Protein AF-A0A8G2FJB0-F1 (afdb_monomer)

Sequence (206 aa):
MNRFHKLINYAIVIIVVGFVAAAFLWDNKKEPDMSQAVKYEVIDVLNSSVTSRGRAIMEIRIPEFQNYNPEQYAHTAMKAAEVSIEKLRKKYPEENYQALFVRVMAAKDEMIATALYAIDNKGWDGTTGVEWKVETLDGKLPPVEYFQTSDLWIEMRKDYQIPDPVSEGSTMTDEDALRSAIAEQLHIPFDMVHLPIFSLSEYLRK

Secondary structure (DSSP, 8-state):
--SHHHHHHHHHHHHHHHHHHHHHHHTT-----GGGPPP-EEEEEEGGG--TT-EEEEEEE-SS--S--HHHHHHHHHHHHHHHHHHHHHH-GGG---EEEEEEESSSS-EEEEEEEETTS-TTTTSS--SEEEEEESS-PPPHHHHHHHHHHHHHGGGSEEE-TTSTT-EEE-HHHHHHHHHHHHT--GGG-----PPEEE----

Radius of gyration: 24.96 Å; Cα contacts (8 Å, |Δi|>4): 324; chains: 1; bounding box: 68×38×80 Å

Nearest PDB structures (foldseek):
  8kck-assembly1_A-2  TM=4.836E-01  e=7.401E-02  synthetic construct
  8k8g-assembly1_A-2  TM=4.834E-01  e=7.401E-02  synthetic construct
  4rpa-assembly1_A  TM=4.421E-01  e=3.153E-01  Staphylococcus aureus
  5trc-assembly2_B  TM=4.890E-01  e=2.961E-01  Saccharomyces cerevisiae S288C
  8ouw-assembly1_E  TM=5.747E-01  e=1.262E+00  Caenorhabditis elegans

pLDDT: mean 78.39, std 16.46, range [32.5, 96.19]

Mean pred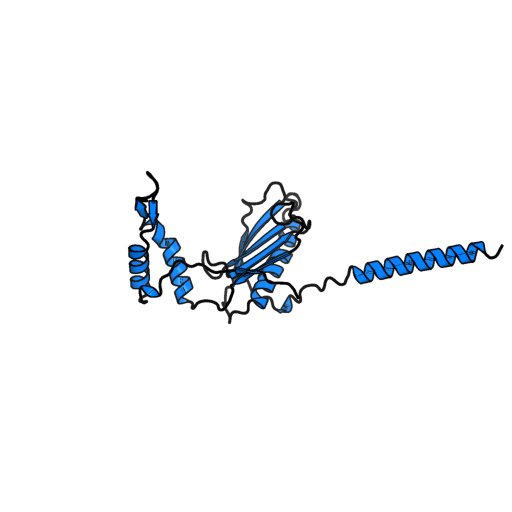icted aligned error: 12.52 Å

Foldseek 3Di:
DPPVVVVVVVVVVVVVVVVVVVVVVVPPPPDPPLVLAADKAWPDWPPVPLDLQQETETEIERPDDDWDDQVRVQSNQVVCFVVVQVVCCVVCVPSVHQKYKYFYDHAPPRGFKIKIAGNPCCTPVNNHNHRIWMWGFPDGDDDPLQNQLQVQCVVCQVVQWDDDPVDPPDTDGPLQVSLVVSCVVSVHDSVSRDHDDTDIDTDDDD

Organism: NCBI:txid126333

Solvent-accessible surface area (backbone atoms only — not comparable to full-atom values): 11729 Å² total; per-residue (Å²): 141,76,63,69,65,54,54,54,53,52,53,53,52,52,53,53,54,50,51,53,51,51,53,61,65,64,68,65,67,73,70,75,80,61,85,55,34,62,76,70,42,81,76,45,69,46,65,93,48,51,44,104,72,12,31,35,42,34,36,31,35,51,86,74,85,65,86,78,47,55,64,32,46,38,37,27,24,46,51,50,28,57,57,47,52,53,50,44,40,71,74,42,61,87,58,53,67,34,28,29,38,25,38,33,30,80,39,92,84,43,61,46,20,32,12,39,39,12,80,76,34,18,31,92,85,64,70,47,86,31,42,71,50,38,27,18,42,61,84,72,74,74,60,72,68,52,47,53,47,38,46,49,47,70,72,47,47,79,82,32,62,38,78,31,93,89,39,91,97,43,67,38,67,41,57,68,64,46,29,48,54,52,17,62,76,69,73,46,61,53,89,74,49,63,87,80,77,75,59,68,39,79,55,79,87,127

Structure (mmCIF, N/CA/C/O backbone):
data_AF-A0A8G2FJB0-F1
#
_entry.id   AF-A0A8G2FJB0-F1
#
loop_
_atom_site.group_PDB
_atom_site.id
_atom_site.type_symbol
_atom_site.label_atom_id
_atom_site.label_alt_id
_atom_site.label_comp_id
_atom_site.label_asym_id
_atom_site.label_entity_id
_atom_site.label_seq_id
_atom_site.pdbx_PDB_ins_code
_atom_site.Cartn_x
_atom_site.Cartn_y
_atom_site.Cartn_z
_atom_site.occupancy
_atom_site.B_iso_or_equiv
_atom_site.auth_seq_id
_atom_site.auth_comp_id
_atom_site.auth_asym_id
_atom_site.auth_atom_id
_atom_site.pdbx_PDB_model_num
ATOM 1 N N . MET A 1 1 ? -48.711 -14.911 51.814 1.00 57.00 1 MET A N 1
ATOM 2 C CA . MET A 1 1 ? -47.525 -14.104 51.439 1.00 57.00 1 MET A CA 1
ATOM 3 C C . MET A 1 1 ? -46.409 -14.908 50.726 1.00 57.00 1 MET A C 1
ATOM 5 O O . MET A 1 1 ? -45.252 -14.592 50.914 1.00 57.00 1 MET A O 1
ATOM 9 N N . ASN A 1 2 ? -46.695 -15.891 49.844 1.00 57.78 2 ASN A N 1
ATOM 10 C CA . ASN A 1 2 ? -45.633 -16.796 49.321 1.00 57.78 2 ASN A CA 1
ATOM 11 C C . ASN A 1 2 ? -45.546 -16.993 47.791 1.00 57.78 2 ASN A C 1
ATOM 13 O O . ASN A 1 2 ? -44.699 -17.750 47.324 1.00 57.78 2 ASN A O 1
ATOM 17 N N . ARG A 1 3 ? -46.392 -16.334 46.986 1.00 53.81 3 ARG A N 1
ATOM 18 C CA . ARG A 1 3 ? -46.350 -16.463 45.510 1.00 53.81 3 ARG A CA 1
ATOM 19 C C . ARG A 1 3 ? -45.661 -15.290 44.808 1.00 53.81 3 ARG A C 1
ATOM 21 O O . ARG A 1 3 ? -44.981 -15.503 43.813 1.00 53.81 3 ARG A O 1
ATOM 28 N N . PHE A 1 4 ? -45.747 -14.087 45.377 1.00 50.66 4 PHE A N 1
ATOM 29 C CA . PHE A 1 4 ? -45.145 -12.878 44.803 1.00 50.66 4 PHE A CA 1
ATOM 30 C C . PHE A 1 4 ? -43.606 -12.888 44.848 1.00 50.66 4 PHE A C 1
ATOM 32 O O . PHE A 1 4 ? -42.959 -12.517 43.878 1.00 50.66 4 PHE A O 1
ATOM 39 N N . HIS A 1 5 ? -43.013 -13.414 45.925 1.00 54.75 5 HIS A N 1
ATOM 40 C CA . HIS A 1 5 ? -41.552 -13.509 46.061 1.00 54.75 5 HIS A CA 1
ATOM 41 C C . HIS A 1 5 ? -40.928 -14.532 45.098 1.00 54.75 5 HIS A C 1
ATOM 43 O O . HIS A 1 5 ? -39.821 -14.328 44.611 1.00 54.75 5 HIS A O 1
ATOM 49 N N . LYS A 1 6 ? -41.650 -15.612 44.761 1.00 53.09 6 LYS A N 1
ATOM 50 C CA . LYS A 1 6 ? -41.173 -16.588 43.768 1.00 53.09 6 LYS A CA 1
ATOM 51 C C . LYS A 1 6 ? -41.123 -15.987 42.363 1.00 53.09 6 LYS A C 1
ATOM 53 O O . LYS A 1 6 ? -40.142 -16.200 41.665 1.00 53.09 6 LYS A O 1
ATOM 58 N N . LEU A 1 7 ? -42.133 -15.207 41.973 1.00 54.00 7 LEU A N 1
ATOM 59 C CA . LEU A 1 7 ? -42.182 -14.544 40.663 1.00 54.00 7 LEU A CA 1
ATOM 60 C C . LEU A 1 7 ? -41.043 -13.533 40.466 1.00 54.00 7 LEU A C 1
ATOM 62 O O . LEU A 1 7 ? -40.448 -13.500 39.392 1.00 54.00 7 LEU A O 1
ATOM 66 N N . ILE A 1 8 ? -40.687 -12.780 41.510 1.00 57.28 8 ILE A N 1
ATOM 67 C CA . ILE A 1 8 ? -39.559 -11.836 41.463 1.00 57.28 8 ILE A CA 1
ATOM 68 C C . ILE A 1 8 ? -38.226 -12.585 41.308 1.00 57.28 8 ILE A C 1
ATOM 70 O O . ILE A 1 8 ? -37.409 -12.207 40.471 1.00 57.28 8 ILE A O 1
ATOM 74 N N . ASN A 1 9 ? -38.032 -13.698 42.024 1.00 54.91 9 ASN A N 1
ATOM 75 C CA . ASN A 1 9 ? -36.812 -14.498 41.888 1.00 54.91 9 ASN A CA 1
ATOM 76 C C . ASN A 1 9 ? -36.664 -15.121 40.490 1.00 54.91 9 ASN A C 1
ATOM 78 O O . ASN A 1 9 ? -35.561 -15.124 39.951 1.00 54.91 9 ASN A O 1
ATOM 82 N N . TYR A 1 10 ? -37.749 -15.593 39.863 1.00 55.00 10 TYR A N 1
ATOM 83 C CA . TYR A 1 10 ? -37.674 -16.105 38.488 1.00 55.00 10 TYR A CA 1
ATOM 84 C C . TYR A 1 10 ? -37.371 -15.001 37.466 1.00 55.00 10 TYR A C 1
ATOM 86 O O . TYR A 1 10 ? -36.574 -15.226 36.559 1.00 55.00 10 TYR A O 1
ATOM 94 N N . ALA A 1 11 ? -37.943 -13.803 37.630 1.00 56.12 11 ALA A N 1
ATOM 95 C CA . ALA A 1 11 ? -37.675 -12.678 36.733 1.00 56.12 11 ALA A CA 1
ATOM 96 C C . ALA A 1 11 ? -36.209 -12.211 36.806 1.00 56.12 11 ALA A C 1
ATOM 98 O O . ALA A 1 11 ? -35.590 -11.972 35.772 1.00 56.12 11 ALA A O 1
ATOM 99 N N . ILE A 1 12 ? -35.626 -12.154 38.009 1.00 57.88 12 ILE A N 1
ATOM 100 C CA . ILE A 1 12 ? -34.218 -11.771 38.196 1.00 57.88 12 ILE A CA 1
ATOM 101 C C . ILE A 1 12 ? -33.280 -12.824 37.591 1.00 57.88 12 ILE A C 1
ATOM 103 O O . ILE A 1 12 ? -32.333 -12.464 36.897 1.00 57.88 12 ILE A O 1
ATOM 107 N N . VAL A 1 13 ? -33.562 -14.118 37.778 1.00 56.19 13 VAL A N 1
ATOM 108 C CA . VAL A 1 13 ? -32.739 -15.193 37.193 1.00 56.19 13 VAL A CA 1
ATOM 109 C C . VAL A 1 13 ? -32.775 -15.154 35.662 1.00 56.19 13 VAL A C 1
ATOM 111 O O . VAL A 1 13 ? -31.731 -15.302 35.036 1.00 56.19 13 VAL A O 1
ATOM 114 N N . ILE A 1 14 ? -33.931 -14.886 35.047 1.00 58.00 14 ILE A N 1
ATOM 115 C CA . ILE A 1 14 ? -34.043 -14.789 33.581 1.00 58.00 14 ILE A CA 1
ATOM 116 C C . ILE A 1 14 ? -33.269 -13.576 33.040 1.00 58.00 14 ILE A C 1
ATOM 118 O O . ILE A 1 14 ? -32.595 -13.698 32.019 1.00 58.00 14 ILE A O 1
ATOM 122 N N . ILE A 1 15 ? -33.301 -12.432 33.733 1.00 56.12 15 ILE A N 1
ATOM 123 C CA . ILE A 1 15 ? -32.548 -11.233 33.325 1.00 56.12 15 ILE A CA 1
ATOM 124 C C . ILE A 1 15 ? -31.036 -11.467 33.457 1.00 56.12 15 ILE A C 1
ATOM 126 O O . ILE A 1 15 ? -30.287 -11.123 32.546 1.00 56.12 15 ILE A O 1
ATOM 130 N N . VAL A 1 16 ? -30.581 -12.100 34.543 1.00 53.75 16 VAL A N 1
ATOM 131 C CA . VAL A 1 16 ? -29.152 -12.391 34.752 1.00 53.75 16 VAL A CA 1
ATOM 132 C C . VAL A 1 16 ? -28.643 -13.422 33.740 1.00 53.75 16 VAL A C 1
ATOM 134 O O . VAL A 1 16 ? -27.590 -13.214 33.145 1.00 53.75 16 VAL A O 1
ATOM 137 N N . VAL A 1 17 ? -29.400 -14.490 33.464 1.00 53.88 17 VAL A N 1
ATOM 138 C CA . VAL A 1 17 ? -29.017 -15.490 32.449 1.00 53.88 17 VAL A CA 1
ATOM 139 C C . VAL A 1 17 ? -29.047 -14.892 31.035 1.00 53.88 17 VAL A C 1
ATOM 141 O O . VAL A 1 17 ? -28.156 -15.183 30.239 1.00 53.88 17 VAL A O 1
ATOM 144 N N . GLY A 1 18 ? -30.000 -14.001 30.735 1.00 45.66 18 GLY A N 1
ATOM 145 C CA . GLY A 1 18 ? -30.056 -13.273 29.464 1.00 45.66 18 GLY A CA 1
ATOM 146 C C . GLY A 1 18 ? -28.860 -12.340 29.245 1.00 45.66 18 GLY A C 1
ATOM 147 O O . GLY A 1 18 ? -28.299 -12.317 28.151 1.00 45.66 18 GLY A O 1
ATOM 148 N N . PHE A 1 19 ? -28.411 -11.630 30.286 1.00 47.44 19 PHE A N 1
ATOM 149 C CA . PHE A 1 19 ? -27.216 -10.779 30.214 1.00 47.44 19 PHE A CA 1
ATOM 150 C C . PHE A 1 19 ? -25.917 -11.584 30.104 1.00 47.44 19 PHE A C 1
ATOM 152 O O . PHE A 1 19 ? -25.032 -11.198 29.345 1.00 47.44 19 PHE A O 1
ATOM 159 N N . VAL A 1 20 ? -25.805 -12.720 30.801 1.00 49.31 20 VAL A N 1
ATOM 160 C CA . VAL A 1 20 ? -24.622 -13.592 30.701 1.00 49.31 20 VAL A CA 1
ATOM 161 C C . VAL A 1 20 ? -24.537 -14.248 29.319 1.00 49.31 20 VAL A C 1
ATOM 163 O O . VAL A 1 20 ? -23.447 -14.331 28.763 1.00 49.31 20 VAL A O 1
ATOM 166 N N . ALA A 1 21 ? -25.666 -14.634 28.712 1.00 45.72 21 ALA A N 1
ATOM 167 C CA . ALA A 1 21 ? -25.692 -15.167 27.347 1.00 45.72 21 ALA A CA 1
ATOM 168 C C . ALA A 1 21 ? -25.385 -14.096 26.282 1.00 45.72 21 ALA A C 1
ATOM 170 O O . ALA A 1 21 ? -24.687 -14.387 25.313 1.00 45.72 21 ALA A O 1
ATOM 171 N N . ALA A 1 22 ? -25.847 -12.854 26.470 1.00 44.72 22 ALA A N 1
ATOM 172 C CA . ALA A 1 22 ? -25.508 -11.739 25.583 1.00 44.72 22 ALA A CA 1
ATOM 173 C C . ALA A 1 22 ? -24.030 -11.325 25.704 1.00 44.72 22 ALA A C 1
ATOM 175 O O . ALA A 1 22 ? -23.411 -11.012 24.691 1.00 44.72 22 ALA A O 1
ATOM 176 N N . ALA A 1 23 ? -23.440 -11.392 26.903 1.00 44.47 23 ALA A N 1
ATOM 177 C CA . ALA A 1 23 ? -22.007 -11.173 27.106 1.00 44.47 23 ALA A CA 1
ATOM 178 C C . ALA A 1 23 ? -21.159 -12.296 26.479 1.00 44.47 23 ALA A C 1
ATOM 180 O O . ALA A 1 23 ? -20.165 -12.010 25.822 1.00 44.47 23 ALA A O 1
ATOM 181 N N . PHE A 1 24 ? -21.594 -13.559 26.579 1.00 40.88 24 PHE A N 1
ATOM 182 C CA . PHE A 1 24 ? -20.915 -14.694 25.934 1.00 40.88 24 PHE A CA 1
ATOM 183 C C . PHE A 1 24 ? -21.037 -14.705 24.401 1.00 40.88 24 PHE A C 1
ATOM 185 O O . PHE A 1 24 ? -20.189 -15.277 23.719 1.00 40.88 24 PHE A O 1
ATOM 192 N N . LEU A 1 25 ? -22.087 -14.092 23.845 1.00 42.47 25 LEU A N 1
ATOM 193 C CA . LEU A 1 25 ? -22.261 -13.948 22.395 1.00 42.47 25 LEU A CA 1
ATOM 194 C C . LEU A 1 25 ? -21.561 -12.706 21.825 1.00 42.47 25 LEU A C 1
ATOM 196 O O . LEU A 1 25 ? -21.308 -12.672 20.623 1.00 42.47 25 LEU A O 1
ATOM 200 N N . TRP A 1 26 ? -21.207 -11.720 22.657 1.00 38.34 26 TRP A N 1
ATOM 201 C CA . TRP A 1 26 ? -20.423 -10.556 22.226 1.00 38.34 26 TRP A CA 1
ATOM 202 C C . TRP A 1 26 ? -18.913 -10.849 22.188 1.00 38.34 26 TRP A C 1
ATOM 204 O O . TRP A 1 26 ? -18.203 -10.290 21.356 1.00 38.34 26 TRP A O 1
ATOM 214 N N . ASP A 1 27 ? -18.433 -11.780 23.015 1.00 33.34 27 ASP A N 1
ATOM 215 C CA . ASP A 1 27 ? -16.999 -12.084 23.164 1.00 33.34 27 ASP A CA 1
ATOM 216 C C . ASP A 1 27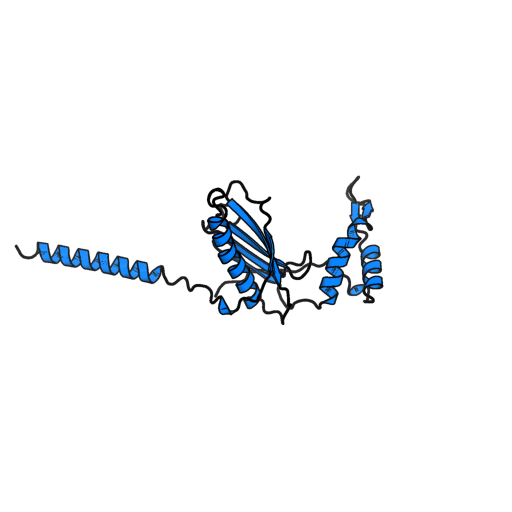 ? -16.456 -13.130 22.167 1.00 33.34 27 ASP A C 1
ATOM 218 O O . ASP A 1 27 ? -15.333 -13.607 22.281 1.00 33.34 27 ASP A O 1
ATOM 222 N N . ASN A 1 28 ? -17.244 -13.486 21.147 1.00 32.50 28 ASN A N 1
ATOM 223 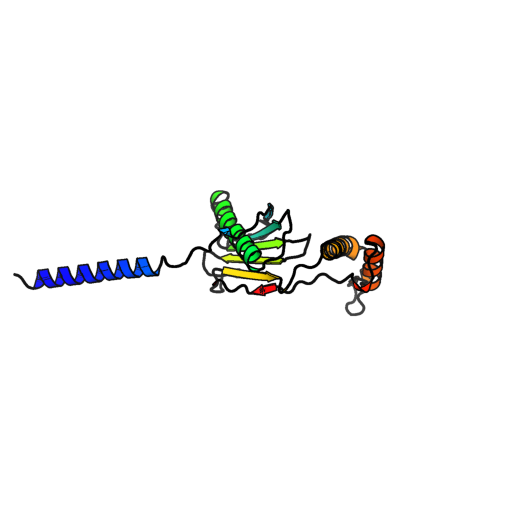C CA . ASN A 1 28 ? -16.823 -14.379 20.060 1.00 32.50 28 ASN A CA 1
ATOM 224 C C . ASN A 1 28 ? -16.436 -13.632 18.774 1.00 32.50 28 ASN A C 1
ATOM 226 O O . ASN A 1 28 ? -16.431 -14.216 17.687 1.00 32.50 28 ASN A O 1
ATOM 230 N N . LYS A 1 29 ? -16.030 -12.360 18.866 1.00 38.88 29 LYS A N 1
ATOM 231 C CA . LYS A 1 29 ? -15.074 -11.845 17.881 1.00 38.88 29 LYS A CA 1
ATOM 232 C C . LYS A 1 29 ? -13.750 -12.533 18.199 1.00 38.88 29 LYS A C 1
ATOM 234 O O . LYS A 1 29 ? -12.984 -12.016 18.996 1.00 38.88 29 LYS A O 1
ATOM 239 N N . LYS A 1 30 ? -13.499 -13.711 17.607 1.00 38.78 30 LYS A N 1
ATOM 240 C CA . LYS A 1 30 ? -12.151 -14.296 17.576 1.00 38.78 30 LYS A CA 1
ATOM 241 C C . LYS A 1 30 ? -11.201 -13.175 17.172 1.00 38.78 30 LYS A C 1
ATOM 243 O O . LYS A 1 30 ? -11.254 -12.739 16.018 1.00 38.78 30 LYS A O 1
ATOM 248 N N . GLU A 1 31 ? -10.405 -12.664 18.108 1.00 40.22 31 GLU A N 1
ATOM 249 C CA . GLU A 1 31 ? -9.279 -11.802 17.769 1.00 40.22 31 GLU A CA 1
ATOM 250 C C . GLU A 1 31 ? -8.509 -12.520 16.654 1.00 40.22 31 GLU A C 1
ATOM 252 O O . GLU A 1 31 ? -8.389 -13.752 16.704 1.00 40.22 31 GLU A O 1
ATOM 257 N N . PRO A 1 32 ? -8.098 -11.819 15.582 1.00 42.91 32 PRO A N 1
ATOM 258 C CA . PRO A 1 32 ? -7.323 -12.474 14.543 1.00 42.91 32 PRO A CA 1
ATOM 259 C C . PRO A 1 32 ? -6.128 -13.135 15.229 1.00 42.91 32 PRO A C 1
ATOM 261 O O . PRO A 1 32 ? -5.491 -12.509 16.075 1.00 42.91 32 PRO A O 1
ATOM 264 N N . ASP A 1 33 ? -5.824 -14.386 14.898 1.00 48.72 33 ASP A N 1
ATOM 265 C CA . ASP A 1 33 ? -4.578 -14.994 15.348 1.00 48.72 33 ASP A CA 1
ATOM 266 C C . ASP A 1 33 ? -3.418 -14.242 14.669 1.00 48.72 33 ASP A C 1
ATOM 268 O O . ASP A 1 33 ? -2.990 -14.542 13.557 1.00 48.72 33 ASP A O 1
ATOM 272 N N . MET A 1 34 ? -2.958 -13.173 15.322 1.00 53.06 34 MET A N 1
ATOM 273 C CA . MET A 1 34 ? -1.924 -12.256 14.837 1.00 53.06 34 MET A CA 1
ATOM 274 C C . MET A 1 34 ? -0.517 -12.874 14.892 1.00 53.06 34 MET A C 1
ATOM 276 O O . MET A 1 34 ? 0.471 -12.176 14.623 1.00 53.06 34 MET A O 1
ATOM 280 N N . SER A 1 35 ? -0.403 -14.158 15.260 1.00 58.19 35 SER A N 1
ATOM 281 C CA . SER A 1 35 ? 0.860 -14.905 15.285 1.00 58.19 35 SER A CA 1
ATOM 282 C C . SER A 1 35 ? 1.475 -15.083 13.894 1.00 58.19 35 SER A C 1
ATOM 284 O O . SER A 1 35 ? 2.678 -15.314 13.790 1.00 58.19 35 SER A O 1
ATOM 286 N N . GLN A 1 36 ? 0.680 -14.905 12.833 1.00 71.56 36 GLN A N 1
ATOM 287 C CA . GLN A 1 36 ? 1.120 -15.051 11.445 1.00 71.56 36 GLN A CA 1
ATOM 288 C C . GLN A 1 36 ? 1.641 -13.760 10.792 1.00 71.56 36 GLN A C 1
ATOM 290 O O . GLN A 1 36 ? 2.127 -13.806 9.663 1.00 71.56 36 GLN A O 1
ATOM 295 N N . ALA A 1 37 ? 1.556 -12.609 11.468 1.00 77.75 37 ALA A N 1
ATOM 296 C CA . ALA A 1 37 ? 2.054 -11.347 10.923 1.00 77.75 37 ALA A CA 1
ATOM 297 C C . ALA A 1 37 ? 3.590 -11.341 10.819 1.00 77.75 37 ALA A C 1
ATOM 299 O O . ALA A 1 37 ? 4.287 -11.683 11.780 1.00 77.75 37 ALA A O 1
ATOM 300 N N . VAL A 1 38 ? 4.121 -10.880 9.686 1.00 84.00 38 VAL A N 1
ATOM 301 C CA . VAL A 1 38 ? 5.566 -10.723 9.481 1.00 84.00 38 VAL A CA 1
ATOM 302 C C . VAL A 1 38 ? 6.078 -9.421 10.102 1.00 84.00 38 VAL A C 1
ATOM 304 O O . VAL A 1 38 ? 5.313 -8.515 10.445 1.00 84.00 38 VAL A O 1
ATOM 307 N N . LYS A 1 39 ? 7.399 -9.322 10.283 1.00 83.88 39 LYS A N 1
ATOM 308 C CA . LYS A 1 39 ? 8.048 -8.101 10.774 1.00 83.88 39 LYS A CA 1
ATOM 309 C C . LYS A 1 39 ? 7.923 -6.990 9.724 1.00 83.88 39 LYS A C 1
ATOM 311 O O . LYS A 1 39 ? 8.148 -7.232 8.544 1.00 83.88 39 LYS A O 1
ATOM 316 N N . TYR A 1 40 ? 7.614 -5.777 10.170 1.00 85.19 40 TYR A N 1
ATOM 317 C CA . TYR A 1 40 ? 7.467 -4.603 9.313 1.00 85.19 40 TYR A CA 1
ATOM 318 C C . TYR A 1 40 ? 8.079 -3.357 9.961 1.00 85.19 40 TYR A C 1
ATOM 320 O O . TYR A 1 40 ? 8.291 -3.302 11.176 1.00 85.19 40 TYR A O 1
ATOM 328 N N . GLU A 1 41 ? 8.329 -2.352 9.133 1.00 85.69 41 GLU A N 1
ATOM 329 C CA . GLU A 1 41 ? 8.808 -1.024 9.501 1.00 85.69 41 GLU A CA 1
ATOM 330 C C . GLU A 1 41 ? 7.781 0.015 9.056 1.00 85.69 41 GLU A C 1
ATOM 332 O O . GLU A 1 41 ? 7.192 -0.107 7.985 1.00 85.69 41 GLU A O 1
ATOM 337 N N . VAL A 1 42 ? 7.539 1.036 9.876 1.00 84.31 42 VAL A N 1
ATOM 338 C CA . VAL A 1 42 ? 6.677 2.158 9.482 1.00 84.31 42 VAL A CA 1
ATOM 339 C C . VAL A 1 42 ? 7.527 3.126 8.667 1.00 84.31 42 VAL A C 1
ATOM 341 O O . VAL A 1 42 ? 8.508 3.648 9.195 1.00 84.31 42 VAL A O 1
ATOM 344 N N . ILE A 1 43 ? 7.168 3.333 7.399 1.00 80.62 43 ILE A N 1
ATOM 345 C CA . ILE A 1 43 ? 7.877 4.248 6.492 1.00 80.62 43 ILE A CA 1
ATOM 346 C C . ILE A 1 43 ? 7.382 5.667 6.734 1.00 80.62 43 ILE A C 1
ATOM 348 O O . ILE A 1 43 ? 8.176 6.582 6.938 1.00 80.62 43 ILE A O 1
ATOM 352 N N . ASP A 1 44 ? 6.061 5.824 6.722 1.00 78.06 44 ASP A N 1
ATOM 353 C CA . ASP A 1 44 ? 5.418 7.118 6.841 1.00 78.06 44 ASP A CA 1
ATOM 354 C C . ASP A 1 44 ? 4.049 6.982 7.510 1.00 78.06 44 ASP A C 1
ATOM 356 O O . ASP A 1 44 ? 3.337 5.981 7.369 1.00 78.06 44 ASP A O 1
ATOM 360 N N . VAL A 1 45 ? 3.682 8.019 8.250 1.00 70.00 45 VAL A N 1
ATOM 361 C CA . VAL A 1 45 ? 2.325 8.233 8.736 1.00 70.00 45 VAL A CA 1
ATOM 362 C C . VAL A 1 45 ? 1.902 9.571 8.164 1.00 70.00 45 VAL A C 1
ATOM 364 O O . VAL A 1 45 ? 2.274 10.630 8.676 1.00 70.00 45 VAL A O 1
ATOM 367 N N . LEU A 1 46 ? 1.121 9.516 7.088 1.00 64.75 46 LEU A N 1
ATOM 368 C CA . LEU A 1 46 ? 0.646 10.691 6.374 1.00 64.75 46 LEU A CA 1
ATOM 369 C C . LEU A 1 46 ? -0.437 11.395 7.205 1.00 64.75 46 LEU A C 1
ATOM 371 O O . LEU A 1 46 ? -1.638 11.298 6.936 1.00 64.75 46 LEU A O 1
ATOM 375 N N . ASN A 1 47 ? 0.004 12.152 8.213 1.00 58.00 47 ASN A N 1
ATOM 376 C CA . ASN A 1 47 ? -0.839 13.018 9.043 1.00 58.00 47 ASN A CA 1
ATOM 377 C C . ASN A 1 47 ? -1.513 14.134 8.228 1.00 58.00 47 ASN A C 1
ATOM 379 O O . ASN A 1 47 ? -2.539 14.665 8.640 1.00 58.00 47 ASN A O 1
ATOM 383 N N . SER A 1 48 ? -0.983 14.458 7.044 1.00 45.16 48 SER A N 1
ATOM 384 C CA . SER A 1 48 ? -1.570 15.417 6.096 1.00 45.16 48 SER A CA 1
ATOM 385 C C . SER A 1 48 ? -2.952 15.003 5.573 1.00 45.16 48 SER A C 1
ATOM 387 O O . SER A 1 48 ? -3.624 15.800 4.921 1.00 45.16 48 SER A O 1
ATOM 389 N N . SER A 1 49 ? -3.388 13.777 5.878 1.00 50.69 49 SER A N 1
ATOM 390 C CA . SER A 1 49 ? -4.688 13.231 5.509 1.00 50.69 49 SER A CA 1
ATOM 391 C C . SER A 1 49 ? -5.624 12.985 6.689 1.00 50.69 49 SER A C 1
ATOM 393 O O . SER A 1 49 ? -6.675 12.397 6.446 1.00 50.69 49 SER A O 1
ATOM 395 N N . VAL A 1 50 ? -5.309 13.442 7.920 1.00 59.66 50 VAL A N 1
ATOM 396 C CA . VAL A 1 50 ? -6.296 13.451 9.017 1.00 59.66 50 VAL A CA 1
ATOM 397 C C . VAL A 1 50 ? -7.442 14.347 8.589 1.00 59.66 50 VAL A C 1
ATOM 399 O O . VAL A 1 50 ? -7.424 15.568 8.728 1.00 59.66 50 VAL A O 1
ATOM 402 N N . THR A 1 51 ? -8.442 13.721 7.976 1.00 62.41 51 THR A N 1
ATOM 403 C CA . THR A 1 51 ? -9.664 14.412 7.595 1.00 62.41 51 THR A CA 1
ATOM 404 C C . THR A 1 51 ? -10.258 15.021 8.860 1.00 62.41 51 THR A C 1
ATOM 406 O O . THR A 1 51 ? -10.013 14.535 9.963 1.00 62.41 51 THR A O 1
ATOM 409 N N . SER A 1 52 ? -11.142 16.006 8.729 1.00 64.31 52 SER A N 1
ATOM 410 C CA . SER A 1 52 ? -11.935 16.517 9.863 1.00 64.31 52 SER A CA 1
ATOM 411 C C . SER A 1 52 ? -12.724 15.435 10.625 1.00 64.31 52 SER A C 1
ATOM 413 O O . SER A 1 52 ? -13.357 15.714 11.638 1.00 64.31 52 SER A O 1
ATOM 415 N N . ARG A 1 53 ? -12.707 14.192 10.133 1.00 74.19 53 ARG A N 1
ATOM 416 C CA . ARG A 1 53 ? -13.322 13.012 10.719 1.00 74.19 53 ARG A CA 1
ATOM 417 C C . ARG A 1 53 ? -12.312 12.125 11.473 1.00 74.19 53 ARG A C 1
ATOM 419 O O . ARG A 1 53 ? -12.731 11.111 12.010 1.00 74.19 53 ARG A O 1
ATOM 426 N N . GLY A 1 54 ? -11.015 12.430 11.525 1.00 85.19 54 GLY A N 1
ATOM 427 C CA . GLY A 1 54 ? -10.030 11.608 12.244 1.00 85.19 54 GLY A CA 1
ATOM 428 C C . GLY A 1 54 ? -9.651 10.320 11.502 1.00 85.19 54 GLY A C 1
ATOM 429 O O . GLY A 1 54 ? -9.610 9.247 12.099 1.00 85.19 54 GLY A O 1
ATOM 430 N N . ARG A 1 55 ? -9.454 10.375 10.181 1.00 88.25 55 ARG A N 1
ATOM 431 C CA . ARG A 1 55 ? -9.031 9.211 9.377 1.00 88.25 55 ARG A CA 1
ATOM 432 C C . ARG A 1 55 ? -7.628 9.429 8.849 1.00 88.25 55 ARG A C 1
ATOM 434 O O . ARG A 1 55 ? -7.416 10.473 8.259 1.00 88.25 55 ARG A O 1
ATOM 441 N N . ALA A 1 56 ? -6.714 8.486 9.039 1.00 88.44 56 ALA A N 1
ATOM 442 C CA . ALA A 1 56 ? -5.311 8.638 8.648 1.00 88.44 56 ALA A CA 1
ATOM 443 C C . ALA A 1 56 ? -4.861 7.554 7.664 1.00 88.44 56 ALA A C 1
ATOM 445 O O . ALA A 1 56 ? -5.439 6.467 7.629 1.00 88.44 56 ALA A O 1
ATOM 446 N N . ILE A 1 57 ? -3.805 7.841 6.901 1.00 90.50 57 ILE A N 1
ATOM 447 C CA . ILE A 1 57 ? -3.106 6.865 6.058 1.00 90.50 57 ILE A CA 1
ATOM 448 C C . ILE A 1 57 ? -1.724 6.593 6.654 1.00 90.50 57 ILE A C 1
ATOM 450 O O . ILE A 1 57 ? -1.045 7.505 7.124 1.00 90.50 57 ILE A O 1
ATOM 454 N N . MET A 1 58 ? -1.301 5.336 6.620 1.00 89.75 58 MET A N 1
ATOM 455 C CA . MET A 1 58 ? 0.036 4.909 7.012 1.00 89.75 58 MET A CA 1
ATOM 456 C C . MET A 1 58 ? 0.596 3.938 5.984 1.00 89.75 58 MET A C 1
ATOM 458 O O . MET A 1 58 ? -0.122 3.092 5.448 1.00 89.75 58 MET A O 1
ATOM 462 N N . GLU A 1 59 ? 1.899 4.028 5.772 1.00 91.50 59 GLU A N 1
ATOM 463 C CA . GLU A 1 59 ? 2.637 3.156 4.873 1.00 91.50 59 GLU A CA 1
ATOM 464 C C . GLU A 1 59 ? 3.676 2.376 5.673 1.00 91.50 59 GLU A C 1
ATOM 466 O O . GLU A 1 59 ? 4.430 2.929 6.484 1.00 91.50 59 GLU A O 1
ATOM 471 N N . ILE A 1 60 ? 3.691 1.062 5.469 1.00 90.12 60 ILE A N 1
ATOM 472 C CA . ILE A 1 60 ? 4.647 0.158 6.100 1.00 90.12 60 ILE A CA 1
ATOM 473 C C . ILE A 1 60 ? 5.442 -0.591 5.034 1.00 90.12 60 ILE A C 1
ATOM 475 O O . ILE A 1 60 ? 4.925 -0.905 3.962 1.00 90.12 60 ILE A O 1
ATOM 479 N N . ARG A 1 61 ? 6.693 -0.916 5.352 1.00 86.88 61 ARG A N 1
ATOM 480 C CA . ARG A 1 61 ? 7.569 -1.764 4.543 1.00 86.88 61 ARG A CA 1
ATOM 481 C C . ARG A 1 61 ? 7.806 -3.084 5.243 1.00 86.88 61 ARG A C 1
ATOM 483 O O . ARG A 1 61 ? 7.902 -3.130 6.468 1.00 86.88 61 ARG A O 1
ATOM 490 N N . ILE A 1 62 ? 8.000 -4.137 4.466 1.00 81.56 62 ILE A N 1
ATOM 491 C CA . ILE A 1 62 ? 8.527 -5.402 4.974 1.00 81.56 62 ILE A CA 1
ATOM 492 C C . ILE A 1 62 ? 10.013 -5.464 4.590 1.00 81.56 62 ILE A C 1
ATOM 494 O O . ILE A 1 62 ? 10.321 -5.491 3.401 1.00 81.56 62 ILE A O 1
ATOM 498 N N . PRO A 1 63 ? 10.941 -5.399 5.566 1.00 69.00 63 PRO A N 1
ATOM 499 C CA . PRO A 1 63 ? 12.370 -5.223 5.291 1.00 69.00 63 PRO A CA 1
ATOM 500 C C . PRO A 1 63 ? 13.018 -6.464 4.666 1.00 69.00 63 PRO A C 1
ATOM 502 O O . PRO A 1 63 ? 13.950 -6.343 3.880 1.00 69.00 63 PRO A O 1
ATOM 505 N N . GLU A 1 64 ? 12.511 -7.653 4.992 1.00 67.88 64 GLU A N 1
ATOM 506 C CA . GLU A 1 64 ? 12.967 -8.922 4.431 1.00 67.88 64 GLU A CA 1
ATOM 507 C C . GLU A 1 64 ? 11.777 -9.623 3.782 1.00 67.88 64 GLU A C 1
ATOM 509 O O . GLU A 1 64 ? 10.917 -10.191 4.460 1.00 67.88 64 GLU A O 1
ATOM 514 N N . PHE A 1 65 ? 11.710 -9.554 2.454 1.00 65.19 65 PHE A N 1
ATOM 515 C CA . PHE A 1 65 ? 10.672 -10.225 1.686 1.00 65.19 65 PHE A CA 1
ATOM 516 C C . PHE A 1 65 ? 10.896 -11.739 1.694 1.00 65.19 65 PHE A C 1
ATOM 518 O O . PHE A 1 65 ? 11.851 -12.246 1.109 1.00 65.19 65 PHE A O 1
ATOM 525 N N . GLN A 1 66 ? 10.014 -12.460 2.387 1.00 64.12 66 GLN A N 1
ATOM 526 C CA . GLN A 1 66 ? 9.977 -13.924 2.404 1.00 64.12 66 GLN A CA 1
ATOM 527 C C . GLN A 1 66 ? 8.986 -14.447 1.353 1.00 64.12 66 GLN A C 1
ATOM 529 O O . GLN A 1 66 ? 8.313 -13.668 0.677 1.00 64.12 66 GLN A O 1
ATOM 534 N N . ASN A 1 67 ? 8.895 -15.773 1.203 1.00 72.12 67 ASN A N 1
ATOM 535 C CA . ASN A 1 67 ? 7.911 -16.415 0.326 1.00 72.12 67 ASN A CA 1
ATOM 536 C C . ASN A 1 67 ? 6.516 -15.805 0.528 1.00 72.12 67 ASN A C 1
ATOM 538 O O . ASN A 1 67 ? 6.007 -15.783 1.648 1.00 72.12 67 ASN A O 1
ATOM 542 N N . TYR A 1 68 ? 5.904 -15.327 -0.559 1.00 77.12 68 TYR A N 1
ATOM 543 C CA . TYR A 1 68 ? 4.606 -14.667 -0.483 1.00 77.12 68 TYR A CA 1
ATOM 544 C C . TYR A 1 68 ? 3.527 -15.602 0.061 1.00 77.12 68 TYR A C 1
ATOM 546 O O . TYR A 1 68 ? 3.298 -16.681 -0.489 1.00 77.12 68 TYR A O 1
ATOM 554 N N . ASN A 1 69 ? 2.824 -15.149 1.095 1.00 84.75 69 ASN A N 1
ATOM 555 C CA . ASN A 1 69 ? 1.619 -15.789 1.599 1.00 84.75 69 ASN A CA 1
ATOM 556 C C . ASN A 1 69 ? 0.547 -14.714 1.841 1.00 84.75 69 ASN A C 1
ATOM 558 O O . ASN A 1 69 ? 0.642 -14.012 2.849 1.00 84.75 69 ASN A O 1
ATOM 562 N N . PRO A 1 70 ? -0.478 -14.597 0.977 1.00 85.38 70 PRO A N 1
ATOM 563 C CA . PRO A 1 70 ? -1.511 -13.568 1.097 1.00 85.38 70 PRO A CA 1
ATOM 564 C C . PRO A 1 70 ? -2.076 -13.419 2.514 1.00 85.38 70 PRO A C 1
ATOM 566 O O . PRO A 1 70 ? -2.252 -12.303 2.992 1.00 85.38 70 PRO A O 1
ATOM 569 N N . GLU A 1 71 ? -2.286 -14.531 3.221 1.00 87.00 71 GLU A N 1
ATOM 570 C CA . GLU A 1 71 ? -2.806 -14.543 4.590 1.00 87.00 71 GLU A CA 1
ATOM 571 C C . GLU A 1 71 ? -1.861 -13.820 5.563 1.00 87.00 71 GLU A C 1
ATOM 573 O O . GLU A 1 71 ? -2.276 -12.907 6.274 1.00 87.00 71 GLU A O 1
ATOM 578 N N . GLN A 1 72 ? -0.559 -14.119 5.532 1.00 87.81 72 GLN A N 1
ATOM 579 C CA . GLN A 1 72 ? 0.423 -13.461 6.403 1.00 87.81 72 GLN A CA 1
ATOM 580 C C . GLN A 1 72 ? 0.490 -11.949 6.164 1.00 87.81 72 GLN A C 1
ATOM 582 O O . GLN A 1 72 ? 0.594 -11.168 7.115 1.00 87.81 72 GLN A O 1
ATOM 587 N N . TYR A 1 73 ? 0.404 -11.513 4.906 1.00 88.38 73 TYR A N 1
ATOM 588 C CA . TYR A 1 73 ? 0.442 -10.090 4.560 1.00 88.38 73 TYR A CA 1
ATOM 589 C C . TYR A 1 73 ? -0.866 -9.374 4.932 1.00 88.38 73 TYR A C 1
ATOM 591 O O . TYR A 1 73 ? -0.803 -8.252 5.440 1.00 88.38 73 TYR A O 1
ATOM 599 N N . ALA A 1 74 ? -2.024 -10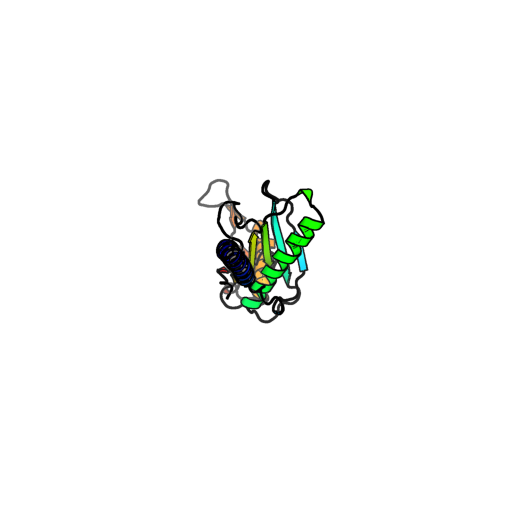.036 4.809 1.00 90.44 74 ALA A N 1
ATOM 600 C CA . ALA A 1 74 ? -3.293 -9.545 5.352 1.00 90.44 74 ALA A CA 1
ATOM 601 C C . ALA A 1 74 ? -3.202 -9.341 6.873 1.00 90.44 74 ALA A C 1
ATOM 603 O O . ALA A 1 74 ? -3.459 -8.245 7.374 1.00 90.44 74 ALA A O 1
ATOM 604 N N . HIS A 1 75 ? -2.747 -10.360 7.608 1.00 91.19 75 HIS A N 1
ATOM 605 C CA . HIS A 1 75 ? -2.555 -10.282 9.060 1.00 91.19 75 HIS A CA 1
ATOM 606 C C . HIS A 1 75 ? -1.550 -9.193 9.459 1.00 91.19 75 HIS A C 1
ATOM 608 O O . HIS A 1 75 ? -1.738 -8.509 10.465 1.00 91.19 75 HIS A O 1
ATOM 614 N N . THR A 1 76 ? -0.507 -8.980 8.655 1.00 91.25 76 THR A N 1
ATOM 615 C CA . THR A 1 76 ? 0.472 -7.906 8.870 1.00 91.25 76 THR A CA 1
ATOM 616 C C . THR A 1 76 ? -0.163 -6.526 8.716 1.00 91.25 76 THR A C 1
ATOM 618 O O . THR A 1 76 ? 0.009 -5.681 9.596 1.00 91.25 76 THR A O 1
ATOM 621 N N . ALA A 1 77 ? -0.944 -6.309 7.653 1.00 93.62 77 ALA A N 1
ATOM 622 C CA . ALA A 1 77 ? -1.668 -5.060 7.426 1.00 93.62 77 ALA A CA 1
ATOM 623 C C . ALA A 1 77 ? -2.658 -4.769 8.568 1.00 93.62 77 ALA A C 1
ATOM 625 O O . ALA A 1 77 ? -2.685 -3.658 9.103 1.00 93.62 77 ALA A O 1
ATOM 626 N N . MET A 1 78 ? -3.409 -5.788 8.999 1.00 93.94 78 MET A N 1
ATOM 627 C CA . MET A 1 78 ? -4.349 -5.685 10.119 1.00 93.94 78 MET A CA 1
ATOM 628 C C . MET A 1 78 ? -3.643 -5.324 11.428 1.00 93.94 78 MET A C 1
ATOM 630 O O . MET A 1 78 ? -4.036 -4.373 12.105 1.00 93.94 78 MET A O 1
ATOM 634 N N . LYS A 1 79 ? -2.560 -6.035 11.764 1.00 92.31 79 LYS A N 1
ATOM 635 C CA . LYS A 1 79 ? -1.777 -5.788 12.981 1.00 92.31 79 LYS A CA 1
ATOM 636 C C . LYS A 1 79 ? -1.188 -4.389 13.003 1.00 92.31 79 LYS A C 1
ATOM 638 O O . LYS A 1 79 ? -1.232 -3.720 14.034 1.00 92.31 79 LYS A O 1
ATOM 643 N N . ALA A 1 80 ? -0.655 -3.939 11.873 1.00 91.94 80 ALA A N 1
ATOM 644 C CA . ALA A 1 80 ? -0.147 -2.586 11.748 1.00 91.94 80 ALA A CA 1
ATOM 645 C C . ALA A 1 80 ? -1.252 -1.547 11.964 1.00 91.94 80 ALA A C 1
ATOM 647 O O . ALA A 1 80 ? -1.029 -0.595 12.709 1.00 91.94 80 ALA A O 1
ATOM 648 N N . ALA A 1 81 ? -2.441 -1.743 11.386 1.00 93.25 81 ALA A N 1
ATOM 649 C CA . ALA A 1 81 ? -3.567 -0.828 11.559 1.00 93.25 81 ALA A CA 1
ATOM 650 C C . ALA A 1 81 ? -3.984 -0.712 13.033 1.00 93.25 81 ALA A C 1
ATOM 652 O O . ALA A 1 81 ? -4.037 0.384 13.589 1.00 93.25 81 ALA A O 1
ATOM 653 N N . GLU A 1 82 ? -4.214 -1.840 13.694 1.00 91.75 82 GLU A N 1
ATOM 654 C CA . GLU A 1 82 ? -4.693 -1.875 15.075 1.00 91.75 82 GLU A CA 1
ATOM 655 C C . GLU A 1 82 ? -3.669 -1.298 16.064 1.00 91.75 82 GLU A C 1
ATOM 657 O O . GLU A 1 82 ? -3.971 -0.386 16.837 1.00 91.75 82 GLU A O 1
ATOM 662 N N . VAL A 1 83 ? -2.411 -1.738 15.979 1.00 90.44 83 VAL A N 1
ATOM 663 C CA . VAL A 1 83 ? -1.350 -1.253 16.875 1.00 90.44 83 VAL A CA 1
ATOM 664 C C . VAL A 1 83 ? -1.083 0.239 16.667 1.00 90.44 83 VAL A C 1
ATOM 666 O O . VAL A 1 83 ? -0.827 0.969 17.632 1.00 90.44 83 VAL A O 1
ATOM 669 N N . SER A 1 84 ? -1.105 0.718 15.422 1.00 89.62 84 SER A N 1
ATOM 670 C CA . SER A 1 84 ? -0.785 2.115 15.134 1.00 89.62 84 SER A CA 1
ATOM 671 C C . SER A 1 84 ? -1.917 3.064 15.497 1.00 89.62 84 SER A C 1
ATOM 673 O O . SER A 1 84 ? -1.623 4.122 16.053 1.00 89.62 84 SER A O 1
ATOM 675 N N . ILE A 1 85 ? -3.189 2.711 15.272 1.00 89.56 85 ILE A N 1
ATOM 676 C CA . ILE A 1 85 ? -4.296 3.599 15.659 1.00 89.56 85 ILE A CA 1
ATOM 677 C C . ILE A 1 85 ? -4.347 3.793 17.179 1.00 89.56 85 ILE A C 1
ATOM 679 O O . ILE A 1 85 ? -4.561 4.908 17.654 1.00 89.56 85 ILE A O 1
ATOM 683 N N . GLU A 1 86 ? -4.048 2.754 17.962 1.00 89.44 86 GLU A N 1
ATOM 684 C CA . GLU A 1 86 ? -3.931 2.882 19.416 1.00 89.44 86 GLU A CA 1
ATOM 685 C C . GLU A 1 86 ? -2.775 3.790 19.836 1.00 89.44 86 GLU A C 1
ATOM 687 O O . GLU A 1 86 ? -2.933 4.638 20.720 1.00 89.44 86 GLU A O 1
ATOM 692 N N . LYS A 1 87 ? -1.601 3.627 19.212 1.00 87.56 87 LYS A N 1
ATOM 693 C CA . LYS A 1 87 ? -0.435 4.482 19.478 1.00 87.56 87 LYS A CA 1
ATOM 694 C C . LYS A 1 87 ? -0.723 5.939 19.124 1.00 87.56 87 LYS A C 1
ATOM 696 O O . LYS A 1 87 ? -0.361 6.821 19.900 1.00 87.56 87 LYS A O 1
ATOM 701 N N . LEU A 1 88 ? -1.399 6.189 18.003 1.00 86.38 88 LEU A N 1
ATOM 702 C CA . LEU A 1 88 ? -1.789 7.530 17.571 1.00 86.38 88 LEU A CA 1
ATOM 703 C C . LEU A 1 88 ? -2.778 8.169 18.547 1.00 86.38 88 LEU A C 1
ATOM 705 O O . LEU A 1 88 ? -2.529 9.284 18.992 1.00 86.38 88 LEU A O 1
ATOM 709 N N . ARG A 1 89 ? -3.820 7.449 18.985 1.00 87.56 89 ARG A N 1
ATOM 710 C CA . ARG A 1 89 ? -4.779 7.948 19.991 1.00 87.56 89 ARG A CA 1
ATOM 711 C C . ARG A 1 89 ? -4.136 8.240 21.348 1.00 87.56 89 ARG A C 1
ATOM 713 O O . ARG A 1 89 ? -4.577 9.148 22.043 1.00 87.56 89 ARG A O 1
ATOM 720 N N . LYS A 1 90 ? -3.103 7.484 21.734 1.00 86.88 90 LYS A N 1
ATOM 721 C CA . LYS A 1 90 ? -2.329 7.744 22.962 1.00 86.88 90 LYS A CA 1
ATOM 722 C C . LYS A 1 90 ? -1.420 8.965 22.822 1.00 86.88 90 LYS A C 1
ATOM 724 O O . LYS A 1 90 ? -1.243 9.696 23.789 1.00 86.88 90 LYS A O 1
ATOM 729 N N . LYS A 1 91 ? -0.819 9.158 21.645 1.00 85.56 91 LYS A N 1
ATOM 730 C CA . LYS A 1 91 ? 0.142 10.237 21.384 1.00 85.56 91 LYS A CA 1
ATOM 731 C C . LYS A 1 91 ? -0.535 11.583 21.095 1.00 85.56 91 LYS A C 1
ATOM 733 O O . LYS A 1 91 ? 0.007 12.604 21.497 1.00 85.56 91 LYS A O 1
ATOM 738 N N . TYR A 1 92 ? -1.687 11.555 20.431 1.00 85.31 92 TYR A N 1
ATOM 739 C CA . TYR A 1 92 ? -2.455 12.718 19.978 1.00 85.31 92 TYR A CA 1
ATOM 740 C C . TYR A 1 92 ? -3.949 12.511 20.296 1.00 85.31 92 TYR A C 1
ATOM 742 O O . TYR A 1 92 ? -4.755 12.219 19.404 1.00 85.31 92 TYR A O 1
ATOM 750 N N . PRO A 1 93 ? -4.332 12.547 21.584 1.00 83.12 93 PRO A N 1
ATOM 751 C CA . PRO A 1 93 ? -5.710 12.294 22.009 1.00 83.12 93 PRO A CA 1
ATOM 752 C C . PRO A 1 93 ? -6.729 13.296 21.440 1.00 83.12 93 PRO A C 1
ATOM 754 O O . PRO A 1 93 ? -7.903 12.956 21.297 1.00 83.12 93 PRO A O 1
ATOM 757 N N . GLU A 1 94 ? -6.295 14.507 21.096 1.00 82.88 94 GLU A N 1
ATOM 758 C CA . GLU A 1 94 ? -7.107 15.585 20.526 1.00 82.88 94 GLU A CA 1
ATOM 759 C C . GLU A 1 94 ? -7.571 15.331 19.083 1.00 82.88 94 GLU A C 1
ATOM 761 O O . GLU A 1 94 ? -8.636 15.807 18.699 1.00 82.88 94 GLU A O 1
ATOM 766 N N . GLU A 1 95 ? -6.824 14.539 18.309 1.00 81.75 95 GLU A N 1
ATOM 767 C CA . GLU A 1 95 ? -7.089 14.277 16.882 1.00 81.75 95 GLU A CA 1
ATOM 768 C C . GLU A 1 95 ? -8.239 13.278 16.654 1.00 81.75 95 GLU A C 1
ATOM 770 O O . GLU A 1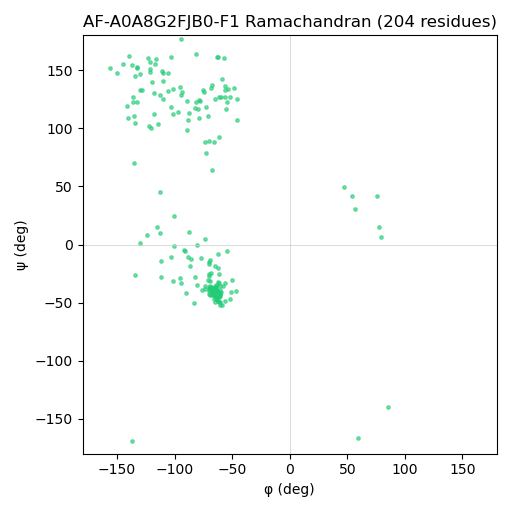 95 ? -8.730 13.103 15.538 1.00 81.75 95 GLU A O 1
ATOM 775 N N . ASN A 1 96 ? -8.688 12.607 17.722 1.00 84.81 96 ASN A N 1
ATOM 776 C CA . ASN A 1 96 ? -9.836 11.699 17.725 1.00 84.81 96 ASN A CA 1
ATOM 777 C C . ASN A 1 96 ? -9.843 10.678 16.564 1.00 84.81 96 ASN A C 1
ATOM 779 O O . ASN A 1 96 ? -10.857 10.512 15.883 1.00 84.81 96 ASN A O 1
ATOM 783 N N . TYR A 1 97 ? -8.726 9.978 16.339 1.00 88.06 97 TYR A N 1
ATOM 784 C CA . TYR A 1 97 ? -8.624 8.977 15.271 1.00 88.06 97 TYR A CA 1
ATOM 785 C C . TYR A 1 97 ? -9.734 7.918 15.353 1.00 88.06 97 TYR A C 1
ATOM 787 O O . TYR A 1 97 ? -9.874 7.214 16.355 1.00 88.06 97 TYR A O 1
ATOM 795 N N . GLN A 1 98 ? -10.494 7.800 14.268 1.00 90.88 98 GLN A N 1
ATOM 796 C CA . GLN A 1 98 ? -11.609 6.876 14.077 1.00 90.88 98 GLN A CA 1
ATOM 797 C C . GLN A 1 98 ? -11.308 5.801 13.038 1.00 90.88 98 GLN A C 1
ATOM 799 O O . GLN A 1 98 ? -11.881 4.719 13.118 1.00 90.88 98 GLN A O 1
ATOM 804 N N . ALA A 1 99 ? -10.435 6.079 12.066 1.00 91.94 99 ALA A N 1
ATOM 805 C CA . ALA A 1 99 ? -10.000 5.064 11.120 1.00 91.94 99 ALA A CA 1
ATOM 806 C C . ALA A 1 99 ? -8.542 5.234 10.703 1.00 91.94 99 ALA A C 1
ATOM 808 O O . ALA A 1 99 ? -7.987 6.335 10.724 1.00 91.94 99 ALA A O 1
ATOM 809 N N . LEU A 1 100 ? -7.942 4.129 10.285 1.00 92.19 100 LEU A N 1
ATOM 810 C CA . LEU A 1 100 ? -6.591 4.074 9.756 1.00 92.19 100 LEU A CA 1
ATOM 811 C C . LEU A 1 100 ? -6.583 3.176 8.521 1.00 92.19 100 LEU A C 1
ATOM 813 O O . LEU A 1 100 ? -7.051 2.039 8.568 1.00 92.19 100 LEU A O 1
ATOM 817 N N . PHE A 1 101 ? -6.063 3.710 7.423 1.00 93.19 101 PHE A N 1
ATOM 818 C CA . PHE A 1 101 ? -5.807 2.973 6.197 1.00 93.19 101 PHE A CA 1
ATOM 819 C C . PHE A 1 101 ? -4.315 2.673 6.104 1.00 93.19 101 PHE A C 1
ATOM 821 O O . PHE A 1 101 ? -3.488 3.582 6.067 1.00 93.19 101 PHE A O 1
ATOM 828 N N . VAL A 1 102 ? -3.968 1.395 6.090 1.00 93.38 102 VAL A N 1
ATOM 829 C CA . VAL A 1 102 ? -2.591 0.919 6.024 1.00 93.38 102 VAL A CA 1
ATOM 830 C C . VAL A 1 102 ? -2.309 0.390 4.635 1.00 93.38 102 VAL A C 1
ATOM 832 O O . VAL A 1 102 ? -3.077 -0.417 4.117 1.00 93.38 102 VAL A O 1
ATOM 835 N N . ARG A 1 103 ? -1.184 0.816 4.065 1.00 92.31 103 ARG A N 1
ATOM 836 C CA . ARG A 1 103 ? -0.616 0.281 2.829 1.00 92.31 103 ARG A CA 1
ATOM 837 C C . ARG A 1 103 ? 0.650 -0.492 3.159 1.00 92.31 103 ARG A C 1
ATOM 839 O O . ARG A 1 103 ? 1.553 0.039 3.805 1.00 92.31 103 ARG A O 1
ATOM 846 N N . VAL A 1 104 ? 0.703 -1.749 2.740 1.00 91.06 104 VAL A N 1
ATOM 847 C CA . VAL A 1 104 ? 1.889 -2.597 2.855 1.00 91.06 104 VAL A CA 1
ATOM 848 C C . VAL A 1 104 ? 2.623 -2.555 1.526 1.00 91.06 104 VAL A C 1
ATOM 850 O O . VAL A 1 104 ? 2.102 -3.029 0.516 1.00 91.06 104 VAL A O 1
ATOM 853 N N . MET A 1 105 ? 3.821 -1.982 1.544 1.00 86.56 105 MET A N 1
ATOM 854 C CA . MET A 1 105 ? 4.614 -1.693 0.354 1.00 86.56 105 MET A CA 1
ATOM 855 C C . MET A 1 105 ? 5.716 -2.739 0.159 1.00 86.56 105 MET A C 1
ATOM 857 O O . MET A 1 105 ? 6.444 -3.063 1.106 1.00 86.56 105 MET A O 1
ATOM 861 N N . ALA A 1 106 ? 5.861 -3.233 -1.071 1.00 77.94 106 ALA A N 1
ATOM 862 C CA . ALA A 1 106 ? 6.991 -4.058 -1.500 1.00 77.94 106 ALA A CA 1
ATOM 863 C C . ALA A 1 106 ? 8.123 -3.266 -2.158 1.00 77.94 106 ALA A C 1
ATOM 865 O O . ALA A 1 106 ? 9.290 -3.587 -1.951 1.00 77.94 106 ALA A O 1
ATOM 866 N N . ALA A 1 107 ? 7.781 -2.197 -2.873 1.00 71.00 107 ALA A N 1
ATOM 867 C CA . ALA A 1 107 ? 8.705 -1.228 -3.466 1.00 71.00 107 ALA A CA 1
ATOM 868 C C . ALA A 1 107 ? 8.170 0.197 -3.242 1.00 71.00 107 ALA A C 1
ATOM 870 O O . ALA A 1 107 ? 7.249 0.351 -2.435 1.00 71.00 107 ALA A O 1
ATOM 871 N N . LYS A 1 108 ? 8.731 1.236 -3.886 1.00 69.88 108 LYS A N 1
ATOM 872 C CA . LYS A 1 108 ? 8.299 2.630 -3.637 1.00 69.88 108 LYS A CA 1
ATOM 873 C C . LYS A 1 108 ? 6.787 2.819 -3.771 1.00 69.88 108 LYS A C 1
ATOM 875 O O . LYS A 1 108 ? 6.212 3.370 -2.843 1.00 69.88 108 LYS A O 1
ATOM 880 N N . ASP A 1 109 ? 6.169 2.292 -4.830 1.00 69.12 109 ASP A N 1
ATOM 881 C CA . ASP A 1 109 ? 4.723 2.443 -5.074 1.00 69.12 109 ASP A CA 1
ATOM 882 C C . ASP A 1 109 ? 3.966 1.107 -5.224 1.00 69.12 109 ASP A C 1
ATOM 884 O O . ASP A 1 109 ? 2.766 1.090 -5.493 1.00 69.12 109 ASP A O 1
ATOM 888 N N . GLU A 1 110 ? 4.622 -0.028 -4.963 1.00 78.19 110 GLU A N 1
ATOM 889 C CA . GLU A 1 110 ? 3.994 -1.343 -5.114 1.00 78.19 110 GLU A CA 1
ATOM 890 C C . GLU A 1 110 ? 3.296 -1.802 -3.834 1.00 78.19 110 GLU A C 1
ATOM 892 O O . GLU A 1 110 ? 3.921 -2.341 -2.914 1.00 78.19 110 GLU A O 1
ATOM 897 N N . MET A 1 111 ? 1.978 -1.609 -3.791 1.00 86.62 111 MET A N 1
ATOM 898 C CA . MET A 1 111 ? 1.119 -2.103 -2.716 1.00 86.62 111 MET A CA 1
ATOM 899 C C . MET A 1 111 ? 0.814 -3.587 -2.900 1.00 86.62 111 MET A C 1
ATOM 901 O O . MET A 1 111 ? 0.237 -3.995 -3.901 1.00 86.62 111 MET A O 1
ATOM 905 N N . ILE A 1 112 ? 1.121 -4.387 -1.885 1.00 87.88 112 ILE A N 1
ATOM 906 C CA . ILE A 1 112 ? 0.862 -5.837 -1.889 1.00 87.88 112 ILE A CA 1
ATOM 907 C C . ILE A 1 112 ? -0.215 -6.258 -0.894 1.00 87.88 112 ILE A C 1
ATOM 909 O O . ILE A 1 112 ? -0.693 -7.393 -0.930 1.00 87.88 112 ILE A O 1
ATOM 913 N N . ALA A 1 113 ? -0.567 -5.364 0.026 1.00 91.81 113 ALA A N 1
ATOM 914 C CA . ALA A 1 113 ? -1.703 -5.513 0.909 1.00 91.81 113 ALA A CA 1
ATOM 915 C C . ALA A 1 113 ? -2.179 -4.147 1.400 1.00 91.81 113 ALA A C 1
ATOM 917 O O . ALA A 1 113 ? -1.392 -3.206 1.536 1.00 91.81 113 ALA A O 1
ATOM 918 N N . THR A 1 114 ? -3.462 -4.053 1.713 1.00 94.75 114 THR A N 1
ATOM 919 C CA . THR A 1 114 ? -4.069 -2.895 2.359 1.00 94.75 114 THR A CA 1
ATOM 920 C C . THR A 1 114 ? -4.944 -3.347 3.519 1.00 94.75 114 THR A C 1
ATOM 922 O O . THR A 1 114 ? -5.487 -4.452 3.518 1.00 94.75 114 THR A O 1
ATOM 925 N N . ALA A 1 115 ? -5.085 -2.490 4.525 1.00 95.25 115 ALA A N 1
ATOM 926 C CA . ALA A 1 115 ? -6.068 -2.678 5.580 1.00 95.25 115 ALA A CA 1
ATOM 927 C C . ALA A 1 115 ? -6.692 -1.340 5.970 1.00 95.25 115 ALA A C 1
ATOM 929 O O . ALA A 1 115 ? -6.012 -0.440 6.454 1.00 95.25 115 ALA A O 1
ATOM 930 N N . LEU A 1 116 ? -8.002 -1.228 5.801 1.00 94.69 116 LEU A N 1
ATOM 931 C CA . LEU A 1 116 ? -8.824 -0.229 6.459 1.00 94.69 116 LEU A CA 1
ATOM 932 C C . LEU A 1 116 ? -9.297 -0.796 7.795 1.00 94.69 116 LEU A C 1
ATOM 934 O O . LEU A 1 116 ? -9.987 -1.816 7.813 1.00 94.69 116 LEU A O 1
ATOM 938 N N . TYR A 1 117 ? -8.995 -0.086 8.876 1.00 94.94 117 TYR A N 1
ATOM 939 C CA . TYR A 1 117 ? -9.598 -0.309 10.183 1.00 94.94 117 TYR A CA 1
ATOM 940 C C . TYR A 1 117 ? -10.359 0.943 10.619 1.00 94.94 117 TYR A C 1
ATOM 942 O O . TYR A 1 117 ? -9.739 1.976 10.866 1.00 94.94 117 TYR A O 1
ATOM 950 N N . ALA A 1 118 ? -11.687 0.865 10.700 1.00 93.81 118 ALA A N 1
ATOM 951 C CA . ALA A 1 118 ? -12.568 1.941 11.146 1.00 93.81 118 ALA A CA 1
ATOM 952 C C . ALA A 1 118 ? -13.268 1.552 12.456 1.00 93.81 118 ALA A C 1
ATOM 954 O O . ALA A 1 118 ? -14.235 0.793 12.472 1.00 93.81 118 ALA A O 1
ATOM 955 N N . ILE A 1 119 ? -12.788 2.116 13.564 1.00 92.75 119 ILE A N 1
ATOM 956 C CA . ILE A 1 119 ? -13.254 1.842 14.932 1.00 92.75 119 ILE A CA 1
ATOM 957 C C . ILE A 1 119 ? -14.732 2.220 15.100 1.00 92.75 119 ILE A C 1
ATOM 959 O O . ILE A 1 119 ? -15.465 1.580 15.851 1.00 92.75 119 ILE A O 1
ATOM 963 N N . ASP A 1 120 ? -15.184 3.258 14.394 1.00 91.94 120 ASP A N 1
ATOM 964 C CA . ASP A 1 120 ? -16.574 3.714 14.432 1.00 91.94 120 ASP A CA 1
ATOM 965 C C . ASP A 1 120 ? -17.526 2.889 13.553 1.00 91.94 120 ASP A C 1
ATOM 967 O O . ASP A 1 120 ? -18.725 3.177 13.538 1.00 91.94 120 ASP A O 1
ATOM 971 N N . ASN A 1 121 ? -17.019 1.869 12.849 1.00 92.69 121 ASN A N 1
ATOM 972 C CA . ASN A 1 121 ? -17.758 1.054 11.883 1.00 92.69 121 ASN A CA 1
ATOM 973 C C . ASN A 1 121 ? -18.394 1.890 10.755 1.00 92.69 121 ASN A C 1
ATOM 975 O O . ASN A 1 121 ? -19.467 1.554 10.252 1.00 92.69 121 ASN A O 1
ATOM 979 N N . LYS A 1 122 ? -17.767 3.013 10.380 1.00 91.50 122 LYS A N 1
ATOM 980 C CA . LYS A 1 122 ? -18.249 3.900 9.310 1.00 91.50 122 LYS A CA 1
ATOM 981 C C . LYS A 1 122 ? -17.316 3.967 8.106 1.00 91.50 122 LYS A C 1
ATOM 983 O O . LYS A 1 122 ? -17.453 4.871 7.283 1.00 91.50 122 LYS A O 1
ATOM 988 N N . GLY A 1 123 ? -16.375 3.033 7.990 1.00 89.94 123 GLY A N 1
ATOM 989 C CA . GLY A 1 123 ? -15.476 2.954 6.850 1.00 89.94 123 GLY A CA 1
ATOM 990 C C . GLY A 1 123 ? -14.627 4.215 6.657 1.00 89.94 123 GLY A C 1
ATOM 991 O O . GLY A 1 123 ? -14.522 5.090 7.525 1.00 89.94 123 GLY A O 1
ATOM 992 N N . TRP A 1 124 ? -13.994 4.306 5.485 1.00 89.69 124 TRP A N 1
ATOM 993 C CA . TRP A 1 124 ? -13.106 5.421 5.149 1.00 89.69 124 TRP A CA 1
ATOM 994 C C . TRP A 1 124 ? -13.876 6.732 4.958 1.00 89.69 124 TRP A C 1
ATOM 996 O O . TRP A 1 124 ? -13.494 7.777 5.487 1.00 89.69 124 TRP A O 1
ATOM 1006 N N . ASP A 1 125 ? -15.003 6.662 4.251 1.00 88.12 125 ASP A N 1
ATOM 1007 C CA . ASP A 1 125 ? -15.872 7.804 3.977 1.00 88.12 125 ASP A CA 1
ATOM 1008 C C . ASP A 1 125 ? -16.613 8.309 5.226 1.00 88.12 125 ASP A C 1
ATOM 1010 O O . ASP A 1 125 ? -17.114 9.425 5.215 1.00 88.12 125 ASP A O 1
ATOM 1014 N N . GLY A 1 126 ? -16.673 7.557 6.326 1.00 86.94 126 GLY A N 1
ATOM 1015 C CA . GLY A 1 126 ? -17.429 7.939 7.520 1.00 86.94 126 GLY A CA 1
ATOM 1016 C C . GLY A 1 126 ? -18.939 7.732 7.406 1.00 86.94 126 GLY A C 1
ATOM 1017 O O . GLY A 1 126 ? -19.679 8.246 8.250 1.00 86.94 126 GLY A O 1
ATOM 1018 N N . THR A 1 127 ? -19.391 6.962 6.418 1.00 87.50 127 THR A N 1
ATOM 1019 C CA . THR A 1 127 ? -20.799 6.582 6.229 1.00 87.50 127 THR A CA 1
ATOM 1020 C C . THR A 1 127 ? -21.004 5.103 5.912 1.00 87.50 127 THR A C 1
ATOM 1022 O O . THR A 1 127 ? -22.068 4.565 6.217 1.00 87.50 127 THR A O 1
ATOM 1025 N N . THR A 1 128 ? -20.013 4.434 5.331 1.00 86.31 128 THR A N 1
ATOM 1026 C CA . THR A 1 128 ? -20.107 3.035 4.913 1.00 86.31 128 THR A CA 1
ATOM 1027 C C . THR A 1 128 ? -19.950 2.109 6.120 1.00 86.31 128 THR A C 1
ATOM 1029 O O . THR A 1 128 ? -18.949 2.185 6.814 1.00 86.31 128 THR A O 1
ATOM 1032 N N . GLY A 1 129 ? -20.916 1.224 6.383 1.00 90.88 129 GLY A N 1
ATOM 1033 C CA . GLY A 1 129 ? -20.945 0.329 7.554 1.00 90.88 129 GLY A CA 1
ATOM 1034 C C . GLY A 1 129 ? -19.867 -0.765 7.570 1.00 90.88 129 GLY A C 1
ATOM 1035 O O . GLY A 1 129 ? -20.201 -1.942 7.467 1.00 90.88 129 GLY A O 1
ATOM 1036 N N . VAL A 1 130 ? -18.592 -0.383 7.639 1.00 90.19 130 VAL A N 1
ATOM 1037 C CA . VAL A 1 130 ? -17.418 -1.254 7.519 1.00 90.19 130 VAL A CA 1
ATOM 1038 C C . VAL A 1 130 ? -16.441 -0.946 8.648 1.00 90.19 130 VAL A C 1
ATOM 1040 O O . VAL A 1 130 ? -15.968 0.183 8.769 1.00 90.19 130 VAL A O 1
ATOM 1043 N N . GLU A 1 131 ? -16.115 -1.963 9.444 1.00 92.62 131 GLU A N 1
ATOM 1044 C CA . GLU A 1 131 ? -15.075 -1.924 10.481 1.00 92.62 131 GLU A CA 1
ATOM 1045 C C . GLU A 1 131 ? -13.718 -2.344 9.909 1.00 92.62 131 GLU A C 1
ATOM 1047 O O . GLU A 1 131 ? -12.704 -1.709 10.178 1.00 92.62 131 GLU A O 1
ATOM 1052 N N . TRP A 1 132 ? -13.712 -3.386 9.077 1.00 93.19 132 TRP A N 1
ATOM 1053 C CA . TRP A 1 132 ? -12.519 -3.930 8.441 1.00 93.19 132 TRP A CA 1
ATOM 1054 C C . TRP A 1 132 ? -12.736 -4.092 6.944 1.00 93.19 132 TRP A C 1
ATOM 1056 O O . TRP A 1 132 ? -13.734 -4.674 6.522 1.00 93.19 132 TRP A O 1
ATOM 1066 N N . LYS A 1 133 ? -11.765 -3.639 6.154 1.00 94.12 133 LYS A N 1
ATOM 1067 C CA . LYS A 1 133 ? -11.614 -4.023 4.748 1.00 94.12 133 LYS A CA 1
ATOM 1068 C C . LYS A 1 133 ? -10.143 -4.310 4.499 1.00 94.12 133 LYS A C 1
ATOM 1070 O O . LYS A 1 133 ? -9.313 -3.444 4.758 1.00 94.12 133 LYS A O 1
ATOM 1075 N N . VAL A 1 134 ? -9.823 -5.513 4.042 1.00 93.81 134 VAL A N 1
ATOM 1076 C CA . VAL A 1 134 ? -8.441 -5.957 3.837 1.00 93.81 134 VAL A CA 1
ATOM 1077 C C . VAL A 1 134 ? -8.332 -6.492 2.424 1.00 93.81 134 VAL A C 1
ATOM 1079 O O . VAL A 1 134 ? -9.186 -7.260 1.990 1.00 93.81 134 VAL A O 1
ATOM 1082 N N . GLU A 1 135 ? -7.304 -6.075 1.702 1.00 93.75 135 GLU A N 1
ATOM 1083 C CA . GLU A 1 135 ? -7.041 -6.546 0.346 1.00 93.75 135 GLU A CA 1
ATOM 1084 C C . GLU A 1 135 ? -5.584 -6.988 0.260 1.00 93.75 135 GLU A C 1
ATOM 1086 O O . GLU A 1 135 ? -4.717 -6.425 0.930 1.00 93.75 135 GLU A O 1
ATOM 1091 N N . THR A 1 136 ? -5.302 -8.007 -0.539 1.00 90.62 136 THR A N 1
ATOM 1092 C CA . THR A 1 136 ? -3.946 -8.524 -0.750 1.00 90.62 136 THR A CA 1
ATOM 1093 C C . THR A 1 136 ? -3.713 -8.824 -2.219 1.00 90.62 136 THR A C 1
ATOM 1095 O O . THR A 1 136 ? -4.662 -9.040 -2.970 1.00 90.62 136 THR A O 1
ATOM 1098 N N . LEU A 1 137 ? -2.450 -8.790 -2.642 1.00 86.19 137 LEU A N 1
ATOM 1099 C CA . LEU A 1 137 ? -2.041 -9.149 -3.995 1.00 86.19 137 LEU A CA 1
ATOM 1100 C C . LEU A 1 137 ? -2.603 -10.524 -4.371 1.00 86.19 137 LEU A C 1
ATOM 1102 O O . LEU A 1 137 ? -2.402 -11.516 -3.668 1.00 86.19 137 LEU A O 1
ATOM 1106 N N . ASP A 1 138 ? -3.293 -10.573 -5.506 1.00 77.38 138 ASP A N 1
ATOM 1107 C CA . ASP A 1 138 ? -3.737 -11.835 -6.077 1.00 77.38 138 ASP A CA 1
ATOM 1108 C C . ASP A 1 138 ? -2.550 -12.569 -6.725 1.00 77.38 138 ASP A C 1
ATOM 1110 O O . ASP A 1 138 ? -1.760 -11.994 -7.477 1.00 77.38 138 ASP A O 1
ATOM 1114 N N . GLY A 1 139 ? -2.411 -13.860 -6.433 1.00 73.75 139 GLY A N 1
ATOM 1115 C CA . GLY A 1 139 ? -1.357 -14.700 -6.995 1.00 73.75 139 GLY A CA 1
ATOM 1116 C C . GLY A 1 139 ? -0.023 -14.665 -6.241 1.00 73.75 139 GLY A C 1
ATOM 1117 O O . GLY A 1 139 ? 0.032 -14.787 -5.019 1.00 73.75 139 GLY A O 1
ATOM 1118 N N . LYS A 1 140 ? 1.085 -14.654 -6.990 1.00 69.88 140 LYS A N 1
ATOM 1119 C CA . LYS A 1 140 ? 2.453 -14.727 -6.450 1.00 69.88 140 LYS A CA 1
ATOM 1120 C C . LYS A 1 140 ? 3.112 -13.358 -6.534 1.00 69.88 140 LYS A C 1
ATOM 1122 O O . LYS A 1 140 ? 2.888 -12.643 -7.505 1.00 69.88 140 LYS A O 1
ATOM 1127 N N . LEU A 1 141 ? 3.986 -13.049 -5.573 1.00 69.88 141 LEU A N 1
ATOM 1128 C CA . LEU A 1 141 ? 4.876 -11.898 -5.717 1.00 69.88 141 LEU A CA 1
ATOM 1129 C C . LEU A 1 141 ? 5.692 -12.031 -7.009 1.00 69.88 141 LEU A C 1
ATOM 1131 O O . LEU A 1 141 ? 6.211 -13.121 -7.287 1.00 69.88 141 LEU A O 1
ATOM 1135 N N . PRO A 1 142 ? 5.840 -10.939 -7.771 1.00 70.19 142 PRO A N 1
ATOM 1136 C CA . PRO A 1 142 ? 6.802 -10.902 -8.854 1.00 70.19 142 PRO A CA 1
ATOM 1137 C C . PRO A 1 142 ? 8.239 -11.062 -8.342 1.00 70.19 142 PRO A C 1
ATOM 1139 O O . PRO A 1 142 ? 8.513 -10.845 -7.156 1.00 70.19 142 PRO A O 1
ATOM 1142 N N . PRO A 1 143 ? 9.169 -11.430 -9.233 1.00 71.31 143 PRO A N 1
ATOM 1143 C CA . PRO A 1 143 ? 10.589 -11.504 -8.906 1.00 71.31 143 PRO A CA 1
ATOM 1144 C C . PRO A 1 143 ? 11.166 -10.122 -8.537 1.00 71.31 143 PRO A C 1
ATOM 1146 O O . PRO A 1 143 ? 10.585 -9.091 -8.863 1.00 71.31 143 PRO A O 1
ATOM 1149 N N . VAL A 1 144 ? 12.315 -10.083 -7.855 1.00 69.25 144 VAL A N 1
ATOM 1150 C CA . VAL A 1 144 ? 12.928 -8.834 -7.347 1.00 69.25 144 VAL A CA 1
ATOM 1151 C C . VAL A 1 144 ? 13.201 -7.826 -8.467 1.00 69.25 144 VAL A C 1
ATOM 1153 O O . VAL A 1 144 ? 13.023 -6.623 -8.284 1.00 69.25 144 VAL A O 1
ATOM 1156 N N . GLU A 1 145 ? 13.571 -8.324 -9.640 1.00 70.62 145 GLU A N 1
ATOM 1157 C CA . GLU A 1 145 ? 13.820 -7.559 -10.859 1.00 70.62 145 GLU A CA 1
ATOM 1158 C C . GLU A 1 145 ? 12.601 -6.713 -11.257 1.00 70.62 145 GLU A C 1
ATOM 1160 O O . GLU A 1 145 ? 12.753 -5.592 -11.732 1.00 70.62 145 GLU A O 1
ATOM 1165 N N . TYR A 1 146 ? 11.384 -7.191 -10.982 1.00 75.12 146 TYR A N 1
ATOM 1166 C CA . TYR A 1 146 ? 10.166 -6.422 -11.221 1.00 75.12 146 TYR A CA 1
ATOM 1167 C C . TYR A 1 146 ? 10.075 -5.182 -10.320 1.00 75.12 146 TYR A C 1
ATOM 1169 O O . TYR A 1 146 ? 9.772 -4.085 -10.787 1.00 75.12 146 TYR A O 1
ATOM 1177 N N . PHE A 1 147 ? 10.402 -5.309 -9.033 1.00 76.81 147 PHE A N 1
ATOM 1178 C CA . PHE A 1 147 ? 10.412 -4.159 -8.125 1.00 76.81 147 PHE A CA 1
ATOM 1179 C C . PHE A 1 147 ? 11.461 -3.120 -8.528 1.00 76.81 147 PHE A C 1
ATOM 1181 O O . PHE A 1 147 ? 11.199 -1.922 -8.459 1.00 76.81 147 PHE A O 1
ATOM 1188 N N . GLN A 1 148 ? 12.606 -3.570 -9.047 1.00 80.75 148 GLN A N 1
ATOM 1189 C CA . GLN A 1 148 ? 13.618 -2.677 -9.613 1.00 80.75 148 GLN A CA 1
ATOM 1190 C C . GLN A 1 148 ? 13.098 -1.944 -10.857 1.00 80.75 148 GLN A C 1
ATOM 1192 O O . GLN A 1 148 ? 13.324 -0.741 -10.986 1.00 80.75 148 GLN A O 1
ATOM 1197 N N . THR A 1 149 ? 12.362 -2.628 -11.746 1.00 84.94 149 THR A N 1
ATOM 1198 C CA . THR A 1 149 ? 11.724 -1.962 -12.897 1.00 84.94 149 THR A CA 1
ATOM 1199 C C . THR A 1 149 ? 10.712 -0.909 -12.460 1.00 84.94 149 THR A C 1
ATOM 1201 O O . THR A 1 149 ? 10.710 0.189 -13.010 1.00 84.94 149 THR A O 1
ATOM 1204 N N . SER A 1 150 ? 9.902 -1.208 -11.439 1.00 81.75 150 SER A N 1
ATOM 1205 C CA . SER A 1 150 ? 8.921 -0.280 -10.873 1.00 81.75 150 SER A CA 1
ATOM 1206 C C . SER A 1 150 ? 9.581 0.978 -10.310 1.00 81.75 150 SER A C 1
ATOM 1208 O O . SER A 1 150 ? 9.166 2.094 -10.626 1.00 81.75 150 SER A O 1
ATOM 1210 N N . ASP A 1 151 ? 10.621 0.816 -9.489 1.00 84.31 151 ASP A N 1
ATOM 1211 C CA . ASP A 1 151 ? 11.324 1.946 -8.880 1.00 84.31 151 ASP A CA 1
ATOM 1212 C C . ASP A 1 151 ? 11.956 2.850 -9.954 1.00 84.31 151 ASP A C 1
ATOM 1214 O O . ASP A 1 151 ? 11.782 4.072 -9.912 1.00 84.31 151 ASP A O 1
ATOM 1218 N N . LEU A 1 152 ? 12.608 2.261 -10.967 1.00 88.50 152 LEU A N 1
ATOM 1219 C CA . LEU A 1 152 ? 13.176 3.017 -12.089 1.00 88.50 152 LEU A CA 1
ATOM 1220 C C . LEU A 1 152 ? 12.101 3.708 -12.931 1.00 88.50 152 LEU A C 1
ATOM 1222 O O . LEU A 1 152 ? 12.296 4.850 -13.348 1.00 88.50 152 LEU A O 1
ATOM 1226 N N . TRP A 1 153 ? 10.945 3.072 -13.138 1.00 88.62 153 TRP A N 1
ATOM 1227 C CA . TRP A 1 153 ? 9.822 3.692 -13.840 1.00 88.62 153 TRP A CA 1
ATOM 1228 C C . TRP A 1 153 ? 9.400 5.000 -13.171 1.00 88.62 153 TRP A C 1
ATOM 1230 O O . TRP A 1 153 ? 9.277 6.032 -13.832 1.00 88.62 153 TRP A O 1
ATOM 1240 N N . ILE A 1 154 ? 9.215 4.989 -11.851 1.00 84.69 154 ILE A N 1
ATOM 1241 C CA . ILE A 1 154 ? 8.814 6.172 -11.075 1.00 84.69 154 ILE A CA 1
ATOM 1242 C C . ILE A 1 154 ? 9.892 7.257 -11.132 1.00 84.69 154 ILE A C 1
ATOM 1244 O O . ILE A 1 154 ? 9.585 8.446 -11.262 1.00 84.69 154 ILE A O 1
ATOM 1248 N N . GLU A 1 155 ? 11.159 6.859 -11.039 1.00 88.94 155 GLU A N 1
ATOM 1249 C CA . GLU A 1 155 ? 12.287 7.786 -11.025 1.00 88.94 155 GLU A CA 1
ATOM 1250 C C . GLU A 1 155 ? 12.506 8.463 -12.378 1.00 88.94 155 GLU A C 1
ATOM 1252 O O . GLU A 1 155 ? 12.757 9.669 -12.409 1.00 88.94 155 GLU A O 1
ATOM 1257 N N . MET A 1 156 ? 12.353 7.719 -13.472 1.00 92.31 156 MET A N 1
ATOM 1258 C CA . MET A 1 156 ? 12.706 8.171 -14.815 1.00 92.31 156 MET A CA 1
ATOM 1259 C C . MET A 1 156 ? 11.521 8.761 -15.584 1.00 92.31 156 MET A C 1
ATOM 1261 O O . MET A 1 156 ? 11.731 9.656 -16.394 1.00 92.31 156 MET A O 1
ATOM 1265 N N . ARG A 1 157 ? 10.264 8.350 -15.332 1.00 90.75 157 ARG A N 1
ATOM 1266 C CA . ARG A 1 157 ? 9.098 8.699 -16.187 1.00 90.75 157 ARG A CA 1
ATOM 1267 C C . ARG A 1 157 ? 8.931 10.182 -16.516 1.00 90.75 157 ARG A C 1
ATOM 1269 O O . ARG A 1 157 ? 8.388 10.518 -17.564 1.00 90.75 157 ARG A O 1
ATOM 1276 N N . LYS A 1 158 ? 9.352 11.066 -15.617 1.00 91.56 158 LYS A N 1
ATOM 1277 C CA . LYS A 1 158 ? 9.277 12.530 -15.746 1.00 91.56 158 LYS A CA 1
ATOM 1278 C C . LYS A 1 158 ? 10.202 13.089 -16.833 1.00 91.56 158 LYS A C 1
ATOM 1280 O O . LYS A 1 158 ? 9.883 14.130 -17.394 1.00 91.56 158 LYS A O 1
ATOM 1285 N N . ASP A 1 159 ? 11.268 12.372 -17.173 1.00 96.19 159 ASP A N 1
ATOM 1286 C CA . ASP A 1 159 ? 12.214 12.750 -18.229 1.00 96.19 159 ASP A CA 1
ATOM 1287 C C . ASP A 1 159 ? 11.783 12.231 -19.614 1.00 96.19 159 ASP A C 1
ATOM 1289 O O . ASP A 1 159 ? 12.312 12.656 -20.637 1.00 96.19 159 ASP A O 1
ATOM 1293 N N . TYR A 1 160 ? 10.774 11.355 -19.653 1.00 95.00 160 TYR A N 1
ATOM 1294 C CA . TYR A 1 160 ? 10.228 10.732 -20.862 1.00 95.00 160 TYR A CA 1
ATOM 1295 C C . TYR A 1 160 ? 8.798 11.220 -21.128 1.00 95.00 160 TYR A C 1
ATOM 1297 O O . TYR A 1 160 ? 7.892 10.426 -21.361 1.00 95.00 160 TYR A O 1
ATOM 1305 N N . GLN A 1 161 ? 8.561 12.529 -21.018 1.00 95.75 161 GLN A N 1
ATOM 1306 C CA . GLN A 1 161 ? 7.255 13.141 -21.286 1.00 95.75 161 GLN A CA 1
ATOM 1307 C C . GLN A 1 161 ? 7.181 13.650 -22.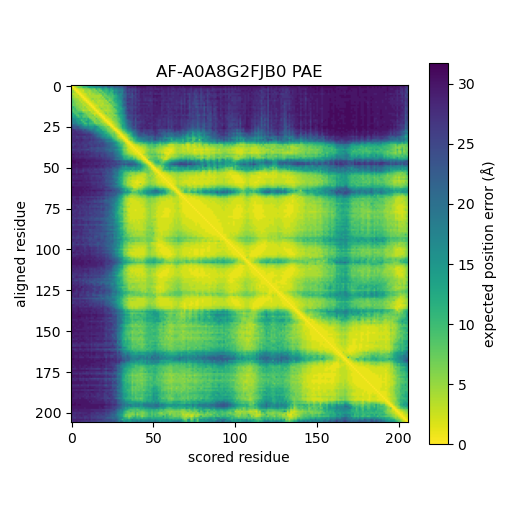729 1.00 95.75 161 GLN A C 1
ATOM 1309 O O . GLN A 1 161 ? 8.032 14.425 -23.164 1.00 95.75 161 GLN A O 1
ATOM 1314 N N . ILE A 1 162 ? 6.132 13.260 -23.448 1.00 94.62 162 ILE A N 1
ATOM 1315 C CA . ILE A 1 162 ? 5.806 13.726 -24.801 1.00 94.62 162 ILE A CA 1
ATOM 1316 C C . ILE A 1 162 ? 4.457 14.459 -24.798 1.00 94.62 162 ILE A C 1
ATOM 1318 O O . ILE A 1 162 ? 3.641 14.216 -23.907 1.00 94.62 162 ILE A O 1
ATOM 1322 N N . PRO A 1 163 ? 4.195 15.369 -25.756 1.00 94.88 163 PRO A N 1
ATOM 1323 C CA . PRO A 1 163 ? 2.891 16.018 -25.871 1.00 94.88 163 PRO A CA 1
ATOM 1324 C C . PRO A 1 163 ? 1.766 14.989 -26.001 1.00 94.88 163 PRO A C 1
ATOM 1326 O O . PRO A 1 163 ? 1.867 14.058 -26.800 1.00 94.88 163 PRO A O 1
ATOM 1329 N N . ASP A 1 164 ? 0.699 15.169 -25.227 1.00 92.06 164 ASP A N 1
ATOM 1330 C CA . ASP A 1 164 ? -0.474 14.306 -25.285 1.00 92.06 164 ASP A CA 1
ATOM 1331 C C . ASP A 1 164 ? -1.270 14.598 -26.576 1.00 92.06 164 ASP A C 1
ATOM 1333 O O . ASP A 1 164 ? -1.745 15.725 -26.765 1.00 92.06 164 ASP A O 1
ATOM 1337 N N . PRO A 1 165 ? -1.440 13.618 -27.485 1.00 87.25 165 PRO A N 1
ATOM 1338 C CA . PRO A 1 165 ? -2.168 13.823 -28.733 1.00 87.25 165 PRO A CA 1
ATOM 1339 C C . PRO A 1 165 ? -3.678 14.015 -28.532 1.00 87.25 165 PRO A C 1
ATOM 1341 O O . PRO A 1 165 ? -4.348 14.478 -29.458 1.00 87.25 165 PRO A O 1
ATOM 1344 N N . VAL A 1 166 ? -4.231 13.647 -27.369 1.00 88.62 166 VAL A N 1
ATOM 1345 C CA . VAL A 1 166 ? -5.673 13.736 -27.087 1.00 88.62 166 VAL A CA 1
ATOM 1346 C C . VAL A 1 166 ? -6.056 14.919 -26.200 1.00 88.62 166 VAL A C 1
ATOM 1348 O O . VAL A 1 166 ? -7.244 15.227 -26.095 1.00 88.62 166 VAL A O 1
ATOM 1351 N N . SER A 1 167 ? -5.087 15.611 -25.596 1.00 88.81 167 SER A N 1
ATOM 1352 C CA . SER A 1 167 ? -5.340 16.741 -24.700 1.00 88.81 167 SER A CA 1
ATOM 1353 C C . SER A 1 167 ? -4.327 17.864 -24.918 1.00 88.81 167 SER A C 1
ATOM 1355 O O . SER A 1 167 ? -3.153 17.764 -24.555 1.00 88.81 167 SER A O 1
ATOM 1357 N N . GLU A 1 168 ? -4.792 18.972 -25.501 1.00 89.25 168 GLU A N 1
ATOM 1358 C CA . GLU A 1 168 ? -3.960 20.146 -25.764 1.00 89.25 168 GLU A CA 1
ATOM 1359 C C . GLU A 1 168 ? -3.380 20.711 -24.456 1.00 89.25 168 GLU A C 1
ATOM 1361 O O . GLU A 1 168 ? -4.096 20.971 -23.489 1.00 89.25 168 GLU A O 1
ATOM 1366 N N . GLY A 1 169 ? -2.057 20.887 -24.420 1.00 85.81 169 GLY A N 1
ATOM 1367 C CA . GLY A 1 169 ? -1.343 21.376 -23.237 1.00 85.81 169 GLY A CA 1
ATOM 1368 C C . GLY A 1 169 ? -1.085 20.325 -22.152 1.00 85.81 169 GLY A C 1
ATOM 1369 O O . GLY A 1 169 ? -0.589 20.682 -21.086 1.00 85.81 169 GLY A O 1
ATOM 1370 N N . SER A 1 170 ? -1.393 19.049 -22.405 1.00 90.50 170 SER A N 1
ATOM 1371 C CA . SER A 1 170 ? -1.047 17.932 -21.515 1.00 90.50 170 SER A CA 1
ATOM 1372 C C . SER A 1 170 ? 0.144 17.135 -22.056 1.00 90.50 170 SER A C 1
ATOM 1374 O O . SER A 1 170 ? 0.493 17.236 -23.234 1.00 90.50 170 SER A O 1
ATOM 1376 N N . THR A 1 171 ? 0.790 16.352 -21.191 1.00 92.75 171 THR A N 1
ATOM 1377 C CA . THR A 1 171 ? 1.846 15.407 -21.576 1.00 92.75 171 THR A CA 1
ATOM 1378 C C . THR A 1 171 ? 1.466 13.991 -21.176 1.00 92.75 171 THR A C 1
ATOM 1380 O O . THR A 1 171 ? 0.769 13.782 -20.182 1.00 92.75 171 THR A O 1
ATOM 1383 N N . MET A 1 172 ? 1.965 13.019 -21.930 1.00 93.00 172 MET A N 1
ATOM 1384 C CA . MET A 1 172 ? 1.928 11.606 -21.570 1.00 93.00 172 MET A CA 1
ATOM 1385 C C . MET A 1 172 ? 3.343 11.028 -21.548 1.00 93.00 172 MET A C 1
ATOM 1387 O O . MET A 1 172 ? 4.269 11.599 -22.123 1.00 93.00 172 MET A O 1
ATOM 1391 N N . THR A 1 173 ? 3.529 9.900 -20.868 1.00 92.44 173 THR A N 1
ATOM 1392 C CA . THR A 1 173 ? 4.821 9.206 -20.858 1.00 92.44 173 THR A CA 1
ATOM 1393 C C . THR A 1 173 ? 5.046 8.494 -22.196 1.00 92.44 173 THR A C 1
ATOM 1395 O O . THR A 1 173 ? 4.173 7.759 -22.651 1.00 92.44 173 THR A O 1
ATOM 1398 N N . ASP A 1 174 ? 6.219 8.682 -22.803 1.00 94.38 174 ASP A N 1
ATOM 1399 C CA . ASP A 1 174 ? 6.723 7.843 -23.894 1.00 94.38 174 ASP A CA 1
ATOM 1400 C C . ASP A 1 174 ? 7.169 6.498 -23.307 1.00 94.38 174 ASP A C 1
ATOM 1402 O O . ASP A 1 174 ? 8.303 6.329 -22.845 1.00 94.38 174 ASP A O 1
ATOM 1406 N N . GLU A 1 175 ? 6.220 5.564 -23.225 1.00 91.94 175 GLU A N 1
ATOM 1407 C CA . GLU A 1 175 ? 6.434 4.275 -22.570 1.00 91.94 175 GLU A CA 1
ATOM 1408 C C . GLU A 1 175 ? 7.495 3.431 -23.278 1.00 91.94 175 GLU A C 1
ATOM 1410 O O . GLU A 1 175 ? 8.271 2.769 -22.598 1.00 91.94 175 GLU A O 1
ATOM 1415 N N . ASP A 1 176 ? 7.600 3.474 -24.608 1.00 93.81 176 ASP A N 1
ATOM 1416 C CA . ASP A 1 176 ? 8.587 2.670 -25.340 1.00 93.81 176 ASP A CA 1
ATOM 1417 C C . ASP A 1 176 ? 10.017 3.173 -25.094 1.00 93.81 176 ASP A C 1
ATOM 1419 O O . ASP A 1 176 ? 10.929 2.372 -24.848 1.00 93.81 176 ASP A O 1
ATOM 1423 N N . ALA A 1 177 ? 10.227 4.493 -25.091 1.00 94.94 177 ALA A N 1
ATOM 1424 C CA . ALA A 1 177 ? 11.530 5.072 -24.770 1.00 94.94 177 ALA A CA 1
ATOM 1425 C C . ALA A 1 177 ? 11.921 4.821 -23.303 1.00 94.94 177 ALA A C 1
ATOM 1427 O O . ALA A 1 177 ? 13.062 4.436 -23.022 1.00 94.94 177 ALA A O 1
ATOM 1428 N N . LEU A 1 178 ? 10.970 4.972 -22.375 1.00 94.38 178 LEU A N 1
ATOM 1429 C CA . LEU A 1 178 ? 11.183 4.695 -20.954 1.00 94.38 178 LEU A CA 1
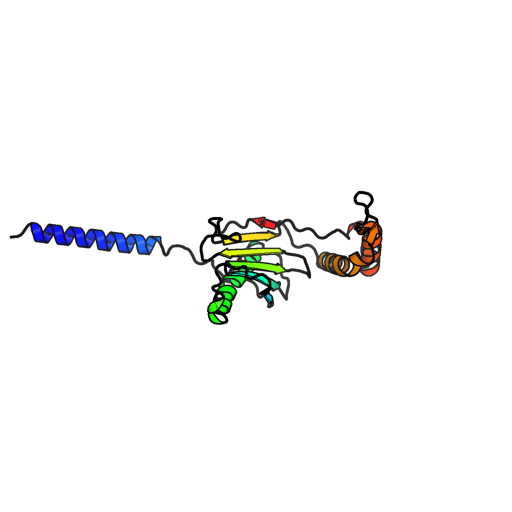ATOM 1430 C C . LEU A 1 178 ? 11.509 3.214 -20.713 1.00 94.38 178 LEU A C 1
ATOM 1432 O O . LEU A 1 178 ? 12.491 2.896 -20.041 1.00 94.38 178 LEU A O 1
ATOM 1436 N N . ARG A 1 179 ? 10.726 2.299 -21.297 1.00 93.94 179 ARG A N 1
ATOM 1437 C CA . ARG A 1 179 ? 10.943 0.849 -21.187 1.00 93.94 179 ARG A CA 1
ATOM 1438 C C . ARG A 1 179 ? 12.300 0.440 -21.738 1.00 93.94 179 ARG A C 1
ATOM 1440 O O . ARG A 1 179 ? 12.982 -0.368 -21.114 1.00 93.94 179 ARG A O 1
ATOM 1447 N N . SER A 1 180 ? 12.716 1.029 -22.859 1.00 95.69 180 SER A N 1
ATOM 1448 C CA . SER A 1 180 ? 14.032 0.774 -23.455 1.00 95.69 180 SER A CA 1
ATOM 1449 C C . SER A 1 180 ? 15.169 1.180 -22.517 1.00 95.69 180 SER A C 1
ATOM 1451 O O . SER A 1 180 ? 16.095 0.399 -22.311 1.00 95.69 180 SER A O 1
ATOM 1453 N N . ALA A 1 181 ? 15.072 2.358 -21.896 1.00 96.00 181 ALA A N 1
ATOM 1454 C CA . ALA A 1 181 ? 16.091 2.848 -20.972 1.00 96.00 181 ALA A CA 1
ATOM 1455 C C . ALA A 1 181 ? 16.191 1.993 -19.695 1.00 96.00 181 ALA A C 1
ATOM 1457 O O . ALA A 1 181 ? 17.291 1.658 -19.255 1.00 96.00 181 ALA A O 1
ATOM 1458 N N . ILE A 1 182 ? 15.050 1.576 -19.135 1.00 93.75 182 ILE A N 1
ATOM 1459 C CA . ILE A 1 182 ? 15.010 0.679 -17.968 1.00 93.75 182 ILE A CA 1
ATOM 1460 C C . ILE A 1 182 ? 15.591 -0.698 -18.320 1.00 93.75 182 ILE A C 1
ATOM 1462 O O . ILE A 1 182 ? 16.384 -1.246 -17.553 1.00 93.75 182 ILE A O 1
ATOM 1466 N N . ALA A 1 183 ? 15.221 -1.252 -19.479 1.00 93.25 183 ALA A N 1
ATOM 1467 C CA . ALA A 1 183 ? 15.711 -2.546 -19.948 1.00 93.25 183 ALA A CA 1
ATOM 1468 C C . ALA A 1 183 ? 17.238 -2.547 -20.121 1.00 93.25 183 ALA A C 1
ATOM 1470 O O . ALA A 1 183 ? 17.908 -3.490 -19.693 1.00 93.25 183 ALA A O 1
ATOM 1471 N N . GLU A 1 184 ? 17.795 -1.472 -20.689 1.00 94.69 184 GLU A N 1
ATOM 1472 C CA . GLU A 1 184 ? 19.241 -1.287 -20.828 1.00 94.69 184 GLU A CA 1
ATOM 1473 C C . GLU A 1 184 ? 19.935 -1.208 -19.462 1.00 94.69 184 GLU A C 1
ATOM 1475 O O . GLU A 1 184 ? 20.926 -1.907 -19.241 1.00 94.69 184 GLU A O 1
ATOM 1480 N N . GLN A 1 185 ? 19.386 -0.420 -18.532 1.00 93.88 185 GLN A N 1
ATOM 1481 C CA . GLN A 1 185 ? 19.964 -0.208 -17.204 1.00 93.88 185 GLN A CA 1
ATOM 1482 C C . GLN A 1 185 ? 19.956 -1.471 -16.330 1.00 93.88 185 GLN A C 1
ATOM 1484 O O . GLN A 1 185 ? 20.903 -1.696 -15.576 1.00 93.88 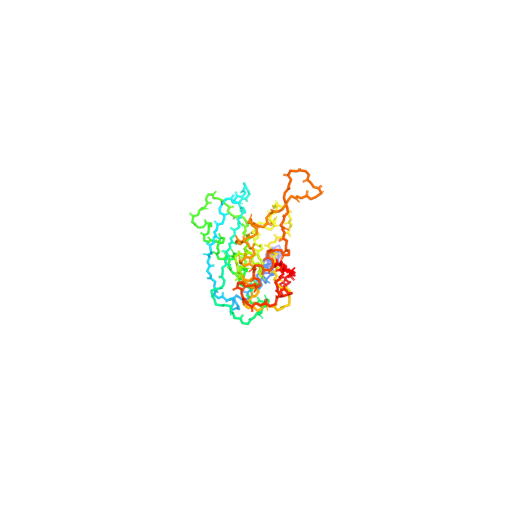185 GLN A O 1
ATOM 1489 N N . LEU A 1 186 ? 18.906 -2.291 -16.419 1.00 90.12 186 LEU A N 1
ATOM 1490 C CA . LEU A 1 186 ? 18.786 -3.541 -15.657 1.00 90.12 186 LEU A CA 1
ATOM 1491 C C . LEU A 1 186 ? 19.337 -4.766 -16.398 1.00 90.12 186 LEU A C 1
ATOM 1493 O O . LEU A 1 186 ? 19.385 -5.850 -15.821 1.00 90.12 186 LEU A O 1
ATOM 1497 N N . HIS A 1 187 ? 19.759 -4.610 -17.655 1.00 91.12 187 HIS A N 1
ATOM 1498 C CA . HIS A 1 187 ? 20.198 -5.706 -18.524 1.00 91.12 187 HIS A CA 1
ATOM 1499 C C . HIS A 1 187 ? 19.156 -6.834 -18.659 1.00 91.12 187 HIS A C 1
ATOM 1501 O O . HIS A 1 187 ? 19.498 -8.019 -18.658 1.00 91.12 187 HIS A O 1
ATOM 1507 N N . ILE A 1 188 ? 17.880 -6.462 -18.799 1.00 86.62 188 ILE A N 1
ATOM 1508 C CA . ILE A 1 188 ? 16.754 -7.392 -18.982 1.00 86.62 188 ILE A CA 1
ATOM 1509 C C . ILE A 1 188 ? 16.092 -7.200 -20.356 1.00 86.62 188 ILE A C 1
ATOM 1511 O O . ILE A 1 188 ? 16.238 -6.144 -20.972 1.00 86.62 188 ILE A O 1
ATOM 1515 N N . PRO A 1 189 ? 15.348 -8.195 -20.871 1.00 88.88 189 PRO A N 1
ATOM 1516 C CA . PRO A 1 189 ? 14.569 -8.032 -22.095 1.00 88.88 189 PRO A CA 1
ATOM 1517 C C . PRO A 1 189 ? 13.534 -6.902 -21.989 1.00 88.88 189 PRO A C 1
ATOM 1519 O O . PRO A 1 189 ? 12.864 -6.767 -20.969 1.00 88.88 189 PRO A O 1
ATOM 1522 N N . PHE A 1 190 ? 13.338 -6.150 -23.077 1.00 87.56 190 PHE A N 1
ATOM 1523 C CA . PHE A 1 190 ? 12.349 -5.064 -23.172 1.00 87.56 190 PHE A CA 1
ATOM 1524 C C . PHE A 1 190 ? 10.932 -5.490 -22.742 1.00 87.56 190 PHE A C 1
ATOM 1526 O O . PHE A 1 190 ? 10.244 -4.774 -22.014 1.00 87.56 190 PHE A O 1
ATOM 1533 N N . ASP A 1 191 ? 10.517 -6.698 -23.130 1.00 85.44 191 ASP A N 1
ATOM 1534 C CA . ASP A 1 191 ? 9.193 -7.247 -22.809 1.00 85.44 191 ASP A CA 1
ATOM 1535 C C . ASP A 1 191 ? 9.006 -7.578 -21.321 1.00 85.44 191 ASP A C 1
ATOM 1537 O O . ASP A 1 191 ? 7.880 -7.785 -20.876 1.00 85.44 191 ASP A O 1
ATOM 1541 N N . MET A 1 192 ? 10.091 -7.609 -20.540 1.00 80.94 192 MET A N 1
ATOM 1542 C CA . MET A 1 192 ? 10.025 -7.777 -19.087 1.00 80.94 192 MET A CA 1
ATOM 1543 C C . MET A 1 192 ? 9.816 -6.457 -18.339 1.00 80.94 192 MET A C 1
ATOM 1545 O O . MET A 1 192 ? 9.489 -6.490 -17.156 1.00 80.94 192 MET A O 1
ATOM 1549 N N . VAL A 1 193 ? 9.971 -5.306 -19.001 1.00 84.06 193 VAL A N 1
ATOM 1550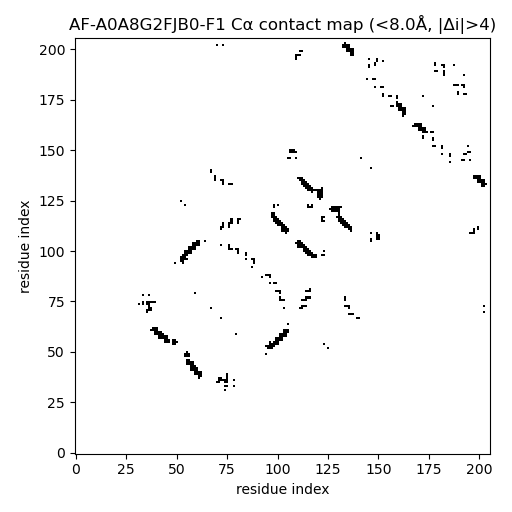 C CA . VAL A 1 193 ? 9.645 -4.007 -18.405 1.00 84.06 193 VAL A CA 1
ATOM 1551 C C . VAL A 1 193 ? 8.176 -3.717 -18.666 1.00 84.06 193 VAL A C 1
ATOM 1553 O O . VAL A 1 193 ? 7.783 -3.499 -19.813 1.00 84.06 193 VAL A O 1
ATOM 1556 N N . HIS A 1 194 ? 7.366 -3.685 -17.616 1.00 73.31 194 HIS A N 1
ATOM 1557 C CA . HIS A 1 194 ? 5.964 -3.299 -17.704 1.00 73.31 194 HIS A CA 1
ATOM 1558 C C . HIS A 1 194 ? 5.609 -2.291 -16.618 1.00 73.31 194 HIS A C 1
ATOM 1560 O O . HIS A 1 194 ? 6.239 -2.262 -15.560 1.00 73.31 194 HIS A O 1
ATOM 1566 N N . LEU A 1 195 ? 4.597 -1.460 -16.896 1.00 67.19 195 LEU A N 1
ATOM 1567 C CA . LEU A 1 195 ? 4.026 -0.589 -15.878 1.00 67.19 195 LEU A CA 1
ATOM 1568 C C . LEU A 1 195 ? 3.570 -1.479 -14.722 1.00 67.19 195 LEU A C 1
ATOM 1570 O O . LEU A 1 195 ? 2.850 -2.464 -14.958 1.00 67.19 195 LEU A O 1
ATOM 1574 N N . PRO A 1 196 ? 4.000 -1.181 -13.495 1.00 63.28 196 PRO A N 1
ATOM 1575 C CA . PRO A 1 196 ? 3.730 -2.091 -12.430 1.00 63.28 196 PRO A CA 1
ATOM 1576 C C . PRO A 1 196 ? 2.283 -1.890 -11.965 1.00 63.28 196 PRO A C 1
ATOM 1578 O O . PRO A 1 196 ? 1.858 -0.796 -11.596 1.00 63.28 196 PRO A O 1
ATOM 1581 N N . ILE A 1 197 ? 1.468 -2.933 -12.124 1.00 63.44 197 ILE A N 1
ATOM 1582 C CA . ILE A 1 197 ? 0.063 -2.938 -11.711 1.00 63.44 197 ILE A CA 1
ATOM 1583 C C . ILE A 1 197 ? -0.204 -4.257 -11.008 1.00 63.44 197 ILE A C 1
ATOM 1585 O O . ILE A 1 197 ? -0.270 -5.319 -11.631 1.00 63.44 197 ILE A O 1
ATOM 1589 N N . PHE A 1 198 ? -0.424 -4.175 -9.703 1.00 67.00 198 PHE A N 1
ATOM 1590 C CA . PHE A 1 198 ? -0.951 -5.281 -8.927 1.00 67.00 198 PHE A CA 1
ATOM 1591 C C . PHE A 1 198 ? -2.459 -5.209 -8.812 1.00 67.00 198 PHE A C 1
ATOM 1593 O O . PHE A 1 198 ? -3.036 -4.185 -8.447 1.00 67.00 198 PHE A O 1
ATOM 1600 N N . SER A 1 199 ? -3.099 -6.340 -9.095 1.00 72.88 199 SER A N 1
ATOM 1601 C CA . SER A 1 199 ? -4.479 -6.544 -8.696 1.00 72.88 199 SER A CA 1
ATOM 1602 C C . SER A 1 199 ? -4.497 -6.972 -7.235 1.00 72.88 199 SER A C 1
ATOM 1604 O O . SER A 1 199 ? -3.862 -7.959 -6.856 1.00 72.88 199 SER A O 1
ATOM 1606 N N . LEU A 1 200 ? -5.215 -6.209 -6.417 1.00 81.19 200 LEU A N 1
ATOM 1607 C CA . LEU A 1 200 ? -5.536 -6.603 -5.056 1.00 81.19 200 LEU A CA 1
ATOM 1608 C C . LEU A 1 200 ? -6.919 -7.256 -5.047 1.00 81.19 200 LEU A C 1
ATOM 1610 O O . LEU A 1 200 ? -7.860 -6.742 -5.653 1.00 81.19 200 LEU A O 1
ATOM 1614 N N . SER A 1 201 ? -7.034 -8.370 -4.336 1.00 80.75 201 SER A N 1
ATOM 1615 C CA . SER A 1 201 ? -8.291 -9.067 -4.086 1.00 80.75 201 SER A CA 1
ATOM 1616 C C . SER A 1 201 ? -8.693 -8.937 -2.624 1.00 80.75 201 SER A C 1
ATOM 1618 O O . SER A 1 201 ? -7.844 -8.873 -1.734 1.00 80.75 201 SER A O 1
ATOM 1620 N N . GLU A 1 202 ? -10.000 -8.900 -2.368 1.00 86.44 202 GLU A N 1
ATOM 1621 C CA . GLU A 1 202 ? -10.533 -8.813 -1.010 1.00 86.44 202 GLU A CA 1
ATOM 1622 C C . GLU A 1 202 ? -10.182 -10.071 -0.202 1.00 86.44 202 GLU A C 1
ATOM 1624 O O . GLU A 1 202 ? -10.490 -11.202 -0.590 1.00 86.44 202 GLU A O 1
ATOM 1629 N N . TYR A 1 203 ? -9.555 -9.866 0.954 1.00 82.25 203 TYR A N 1
ATOM 1630 C CA . TYR A 1 203 ? -9.276 -10.913 1.921 1.00 82.25 203 TYR A CA 1
ATOM 1631 C C . TYR A 1 203 ? -10.457 -11.051 2.885 1.00 82.25 203 TYR A C 1
ATOM 1633 O O . TYR A 1 203 ? -10.671 -10.225 3.777 1.00 82.25 203 TYR A O 1
ATOM 1641 N N . LEU A 1 204 ? -11.222 -12.131 2.721 1.00 74.25 204 LEU A N 1
ATOM 1642 C CA . LEU A 1 204 ? -12.314 -12.472 3.626 1.00 74.25 204 LEU A CA 1
ATOM 1643 C C . LEU A 1 204 ? -11.753 -13.122 4.892 1.00 74.25 204 LEU A C 1
ATOM 1645 O O . LEU A 1 204 ? -11.310 -14.272 4.871 1.00 74.25 204 LEU A O 1
ATOM 1649 N N . ARG A 1 205 ? -11.808 -12.386 6.003 1.00 62.91 205 ARG A N 1
ATOM 1650 C CA . ARG A 1 205 ? -11.456 -12.888 7.336 1.00 62.91 205 ARG A CA 1
ATOM 1651 C C . ARG A 1 205 ? -12.291 -14.141 7.659 1.00 62.91 205 ARG A C 1
ATOM 1653 O O . ARG A 1 205 ? -13.516 -14.050 7.722 1.00 62.91 205 ARG A O 1
ATOM 1660 N N . LYS A 1 206 ? -11.629 -15.289 7.835 1.00 53.91 206 LYS A N 1
ATOM 1661 C CA . LYS A 1 206 ? -12.246 -16.575 8.217 1.00 53.91 206 LYS A CA 1
ATOM 1662 C C . LYS A 1 206 ? -12.319 -16.765 9.731 1.00 53.91 206 LYS A C 1
ATOM 1664 O O . LYS A 1 206 ? -11.471 -16.188 10.446 1.00 53.91 206 LYS A O 1
#

InterPro domains:
  IPR032383 Domain of unknown function DUF4875 [PF16175] (36-197)